Protein AF-A0A2E8BSX4-F1 (afdb_monomer_lite)

pLDDT: mean 80.33, std 14.87, range [27.91, 95.5]

Secondary structure (DSSP, 8-state):
----GGG-TTTSSEEEEESSSTT-EEEE--SS-B-HHHHHHHHT---TT----EEEETTT-PBP-SPBPTT-EEEEESS---TTS-EEEEEEEEEEEEEEEEEEPTT-TTEEEEEEE-TTS-EEEEEEETTPPTTEEEEEEEEEEEE-TTS-EEEEEEEE-SSS----TT-EEEE-B-SSS-EEEEETTTTEEEEEEEEP--TT-SSS-PBPHHHHHHHHHHH-S-S-EEEEEEEEETTTTEEEEEE-GGG--

Radius of gyration: 19.57 Å; chains: 1; bounding box: 46×50×55 Å

Structure (mmCIF, N/CA/C/O backbone):
data_AF-A0A2E8BSX4-F1
#
_entry.id   AF-A0A2E8BSX4-F1
#
loop_
_atom_site.group_PDB
_atom_site.id
_atom_site.type_symbol
_atom_site.label_atom_id
_atom_site.label_alt_id
_atom_site.label_comp_id
_atom_site.label_asym_id
_atom_site.label_entity_id
_atom_site.label_seq_id
_atom_site.pdbx_PDB_ins_code
_atom_site.Cartn_x
_atom_site.Cartn_y
_atom_site.Cartn_z
_atom_site.occupancy
_atom_site.B_iso_or_equiv
_atom_site.auth_seq_id
_atom_site.auth_comp_id
_atom_site.auth_asym_id
_atom_site.auth_atom_id
_atom_site.pdbx_PDB_model_num
ATOM 1 N N . MET A 1 1 ? -0.888 -31.566 -2.204 1.00 35.12 1 MET A N 1
ATOM 2 C CA . MET A 1 1 ? -1.801 -31.044 -1.165 1.00 35.12 1 MET A CA 1
ATOM 3 C C . MET A 1 1 ? -0.942 -30.298 -0.165 1.00 35.12 1 MET A C 1
ATOM 5 O O . MET A 1 1 ? -0.194 -30.945 0.552 1.00 35.12 1 MET A O 1
ATOM 9 N N . GLY A 1 2 ? -0.948 -28.969 -0.202 1.00 27.91 2 GLY A N 1
ATOM 10 C CA . GLY A 1 2 ? -0.086 -28.142 0.640 1.00 27.91 2 GLY A CA 1
ATOM 11 C C . GLY A 1 2 ? -0.570 -26.696 0.654 1.00 27.91 2 GLY A C 1
ATOM 12 O O . GLY A 1 2 ? -0.744 -26.111 -0.409 1.00 27.91 2 GLY A O 1
ATOM 13 N N . SER A 1 3 ? -0.826 -26.222 1.876 1.00 30.12 3 SER A N 1
ATOM 14 C CA . SER A 1 3 ? -1.049 -24.851 2.357 1.00 30.12 3 SER A CA 1
ATOM 15 C C . SER A 1 3 ? -2.157 -24.004 1.715 1.00 30.12 3 SER A C 1
ATOM 17 O O . SER A 1 3 ? -1.912 -23.156 0.864 1.00 30.12 3 SER A O 1
ATOM 19 N N . VAL A 1 4 ? -3.364 -24.144 2.273 1.00 35.53 4 VAL A N 1
ATOM 20 C CA . VAL A 1 4 ? -4.460 -23.147 2.247 1.00 35.53 4 VAL A CA 1
ATOM 21 C C . VAL A 1 4 ? -4.329 -22.178 3.450 1.00 35.53 4 VAL A C 1
ATOM 23 O O . VAL A 1 4 ? -5.279 -21.521 3.857 1.00 35.53 4 VAL A O 1
ATOM 26 N N . GLU A 1 5 ? -3.154 -22.091 4.083 1.00 33.00 5 GLU A N 1
ATOM 27 C CA . GLU A 1 5 ? -2.979 -21.372 5.360 1.00 33.00 5 GLU A CA 1
ATOM 28 C C . GLU A 1 5 ? -2.576 -19.897 5.228 1.00 33.00 5 GLU A C 1
ATOM 30 O O . GLU A 1 5 ? -2.584 -19.183 6.225 1.00 33.00 5 GLU A O 1
ATOM 35 N N . SER A 1 6 ? -2.306 -19.386 4.026 1.00 35.16 6 SER A N 1
ATOM 36 C CA . SER A 1 6 ? -1.912 -17.980 3.840 1.00 35.16 6 SER A CA 1
ATOM 37 C C . SER A 1 6 ? -3.081 -17.001 3.651 1.00 35.16 6 SER A C 1
ATOM 39 O O . SER A 1 6 ? -2.850 -15.798 3.606 1.00 35.16 6 SER A O 1
ATOM 41 N N . GLN A 1 7 ? -4.336 -17.472 3.600 1.00 34.03 7 GLN A N 1
ATOM 42 C CA . GLN A 1 7 ? -5.520 -16.608 3.435 1.00 34.03 7 GLN A CA 1
ATOM 43 C C . GLN A 1 7 ? -6.247 -16.228 4.743 1.00 34.03 7 GLN A C 1
ATOM 45 O O . GLN A 1 7 ? -7.186 -15.443 4.691 1.00 34.03 7 GLN A O 1
ATOM 50 N N . ARG A 1 8 ? -5.842 -16.730 5.922 1.00 34.78 8 ARG A N 1
ATOM 51 C CA . ARG A 1 8 ? -6.639 -16.566 7.165 1.00 34.78 8 ARG A CA 1
ATOM 52 C C . ARG A 1 8 ? -6.389 -15.299 7.991 1.00 34.78 8 ARG A C 1
ATOM 54 O O . ARG A 1 8 ? -7.175 -14.994 8.876 1.00 34.78 8 ARG A O 1
ATOM 61 N N . ASN A 1 9 ? -5.343 -14.520 7.723 1.00 40.94 9 ASN A N 1
ATOM 62 C CA . ASN A 1 9 ? -4.941 -13.462 8.664 1.00 40.94 9 ASN A CA 1
ATOM 63 C C . ASN A 1 9 ? -5.718 -12.135 8.567 1.00 40.94 9 ASN A C 1
ATOM 65 O O . ASN A 1 9 ? -5.460 -11.245 9.372 1.00 40.94 9 ASN A O 1
ATOM 69 N N . LEU A 1 10 ? -6.657 -11.983 7.628 1.00 44.78 10 LEU A N 1
ATOM 70 C CA . LEU A 1 10 ? -7.536 -10.803 7.569 1.00 44.78 10 LEU A CA 1
ATOM 71 C C . LEU A 1 10 ? -8.895 -11.006 8.248 1.00 44.78 10 LEU A C 1
ATOM 73 O O . LEU A 1 10 ? -9.601 -10.024 8.459 1.00 44.78 10 LEU A O 1
ATOM 77 N N . GLU A 1 11 ? -9.247 -12.239 8.620 1.00 51.19 11 GLU A N 1
ATOM 78 C CA . GLU A 1 11 ? -10.543 -12.545 9.247 1.00 51.19 11 GLU A CA 1
ATOM 79 C C . GLU A 1 11 ? -10.458 -12.689 10.781 1.00 51.19 11 GLU A C 1
ATOM 81 O O . GLU A 1 11 ? -11.460 -12.514 11.474 1.00 51.19 11 GLU A O 1
ATOM 86 N N . ASP A 1 12 ? -9.262 -12.907 11.339 1.00 62.38 12 ASP A N 1
ATOM 87 C CA . ASP A 1 12 ? -9.063 -13.216 12.764 1.00 62.38 12 ASP A CA 1
ATOM 88 C C . ASP A 1 12 ? -8.726 -11.974 13.620 1.00 62.38 12 ASP A C 1
ATOM 90 O O . ASP A 1 12 ? -7.705 -11.911 14.317 1.00 62.38 12 ASP A O 1
ATOM 94 N N . GLY A 1 13 ? -9.573 -10.943 13.589 1.00 82.50 13 GLY A N 1
ATOM 95 C CA . GLY A 1 13 ? -9.435 -9.823 14.523 1.00 82.50 13 GLY A CA 1
ATOM 96 C C . GLY A 1 13 ? -10.268 -8.591 14.209 1.00 82.50 13 GLY A C 1
ATOM 97 O O . GLY A 1 13 ? -10.959 -8.517 13.200 1.00 82.50 13 GLY A O 1
ATOM 98 N N . ILE A 1 14 ? -10.206 -7.612 15.105 1.00 89.94 14 ILE A N 1
ATOM 99 C CA . ILE A 1 14 ? -10.824 -6.294 14.936 1.00 89.94 14 ILE A CA 1
ATOM 100 C C . ILE A 1 14 ? -9.704 -5.299 14.661 1.00 89.94 14 ILE A C 1
ATOM 102 O O . ILE A 1 14 ? -8.760 -5.199 15.452 1.00 89.94 14 ILE A O 1
ATOM 106 N N . ARG A 1 15 ? -9.803 -4.552 13.559 1.00 88.44 15 ARG A N 1
ATOM 107 C CA . ARG A 1 15 ? -8.804 -3.539 13.206 1.00 88.44 15 ARG A CA 1
ATOM 108 C C . ARG A 1 15 ? -9.197 -2.188 13.785 1.00 88.44 15 ARG A C 1
ATOM 110 O O . ARG A 1 15 ? -10.296 -1.692 13.540 1.00 88.44 15 ARG A O 1
ATOM 117 N N . VAL A 1 16 ? -8.297 -1.595 14.563 1.00 90.88 16 VAL A N 1
ATOM 118 C CA . VAL A 1 16 ? -8.584 -0.432 15.408 1.00 90.88 16 VAL A CA 1
ATOM 119 C C . VAL A 1 16 ? -7.637 0.713 15.066 1.00 90.88 16 VAL A C 1
ATOM 121 O O . VAL A 1 16 ? -6.435 0.612 15.305 1.00 90.88 16 VAL A O 1
ATOM 124 N N . GLY A 1 17 ? -8.166 1.800 14.509 1.00 89.56 17 GLY A N 1
ATOM 125 C CA . GLY A 1 17 ? -7.412 3.028 14.237 1.00 89.56 17 GLY A CA 1
ATOM 126 C C . GLY A 1 17 ? -7.572 4.057 15.350 1.00 89.56 17 GLY A C 1
ATOM 127 O O . GLY A 1 17 ? -8.587 4.066 16.041 1.00 89.56 17 GLY A O 1
ATOM 128 N N . HIS A 1 18 ? -6.590 4.934 15.542 1.00 89.25 18 HIS A N 1
ATOM 129 C CA . HIS A 1 18 ? -6.675 6.024 16.521 1.00 89.25 18 HIS A CA 1
ATOM 130 C C . HIS A 1 18 ? -7.021 7.342 15.822 1.00 89.25 18 HIS A C 1
ATOM 132 O O . HIS A 1 18 ? -6.318 7.757 14.904 1.00 89.25 18 HIS A O 1
ATOM 138 N N . THR A 1 19 ? -8.082 8.025 16.258 1.00 86.94 19 THR A N 1
ATOM 139 C CA . THR A 1 19 ? -8.459 9.344 15.704 1.00 86.94 19 THR A CA 1
ATOM 140 C C . THR A 1 19 ? -7.460 10.429 16.089 1.00 86.94 19 THR A C 1
ATOM 142 O O . THR A 1 19 ? -7.201 11.343 15.312 1.00 86.94 19 THR A O 1
ATOM 145 N N . ASP A 1 20 ? -6.872 10.297 17.278 1.00 83.50 20 ASP A N 1
ATOM 146 C CA . ASP A 1 20 ? -6.010 11.315 17.884 1.00 83.50 20 ASP A CA 1
ATOM 147 C C . ASP A 1 20 ? -4.534 11.139 17.473 1.00 83.50 20 ASP A C 1
ATOM 149 O O . ASP A 1 20 ? -3.701 12.013 17.710 1.00 83.50 20 ASP A O 1
ATOM 153 N N . VAL A 1 21 ? -4.207 10.011 16.828 1.00 80.50 21 VAL A N 1
ATOM 154 C CA . VAL A 1 21 ? -2.875 9.696 16.295 1.00 80.50 21 VAL A CA 1
ATOM 155 C C . VAL A 1 21 ? -3.032 9.205 14.850 1.00 80.50 21 VAL A C 1
ATOM 157 O O . VAL A 1 21 ? -3.187 8.002 14.618 1.00 80.50 21 VAL A O 1
ATOM 160 N N . PRO A 1 22 ? -3.006 10.117 13.859 1.00 72.44 22 PRO A N 1
ATOM 161 C CA . PRO A 1 22 ? -3.224 9.770 12.459 1.00 72.44 22 PRO A CA 1
ATOM 162 C C . PRO A 1 22 ? -2.305 8.644 11.977 1.00 72.44 22 PRO A C 1
ATOM 164 O O . PRO A 1 22 ? -1.092 8.680 12.175 1.00 72.44 22 PRO A O 1
ATOM 167 N N . GLY A 1 23 ? -2.889 7.637 11.324 1.00 71.19 23 GLY A N 1
ATOM 168 C CA . GLY A 1 23 ? -2.149 6.500 10.771 1.00 71.19 23 GLY A CA 1
ATOM 169 C C . GLY A 1 23 ? -1.712 5.445 11.791 1.00 71.19 23 GLY A C 1
ATOM 170 O O . GLY A 1 23 ? -1.089 4.461 11.388 1.00 71.19 23 GLY A O 1
ATOM 171 N N . TYR A 1 24 ? -2.044 5.597 13.077 1.00 80.88 24 TYR A N 1
ATOM 172 C CA . TYR A 1 24 ? -1.810 4.559 14.077 1.00 80.88 24 TYR A CA 1
ATOM 173 C C . TYR A 1 24 ? -2.948 3.533 14.072 1.00 80.88 24 TYR A C 1
ATOM 175 O O . TYR A 1 24 ? -4.113 3.872 14.290 1.00 80.88 24 TYR A O 1
ATOM 183 N N . TRP A 1 25 ? -2.589 2.272 13.824 1.00 85.00 25 TRP A N 1
ATOM 184 C CA . TRP A 1 25 ? -3.509 1.140 13.725 1.00 85.00 25 TRP A CA 1
ATOM 185 C C . TRP A 1 25 ? -3.009 -0.035 14.556 1.00 85.00 25 TRP A C 1
ATOM 187 O O . TRP A 1 25 ? -1.814 -0.330 14.571 1.00 85.00 25 TRP A O 1
ATOM 197 N N . VAL A 1 26 ? -3.940 -0.729 15.203 1.00 88.50 26 VAL A N 1
ATOM 198 C CA . VAL A 1 26 ? -3.687 -1.927 16.003 1.00 88.50 26 VAL A CA 1
ATOM 199 C C . VAL A 1 26 ? -4.655 -3.022 15.574 1.00 88.50 26 VAL A C 1
ATOM 201 O O . VAL A 1 26 ? -5.848 -2.775 15.405 1.00 88.50 26 VAL A O 1
ATOM 204 N N . ASP A 1 27 ? -4.145 -4.242 15.430 1.00 88.19 27 ASP A N 1
ATOM 205 C CA . ASP A 1 27 ? -4.968 -5.432 15.227 1.00 88.19 27 ASP A CA 1
ATOM 206 C C . ASP A 1 27 ? -5.253 -6.097 16.574 1.00 88.19 27 ASP A C 1
ATOM 208 O O . ASP A 1 27 ? -4.365 -6.667 17.218 1.00 88.19 27 ASP A O 1
ATOM 212 N N . VAL A 1 28 ? -6.509 -6.034 17.013 1.00 90.44 28 VAL A N 1
ATOM 213 C CA . VAL A 1 28 ? -6.966 -6.728 18.217 1.00 90.44 28 VAL A CA 1
ATOM 214 C C . VAL A 1 28 ? -7.378 -8.141 17.826 1.00 90.44 28 VAL A C 1
ATOM 216 O O . VAL A 1 28 ? -8.461 -8.364 17.288 1.00 90.44 28 VAL A O 1
ATOM 219 N N . LYS A 1 29 ? -6.506 -9.113 18.112 1.00 89.38 29 LYS A N 1
ATOM 220 C CA . LYS A 1 29 ? -6.771 -10.534 17.847 1.00 89.38 29 LYS A CA 1
ATOM 221 C C . LYS A 1 29 ? -7.953 -11.029 18.683 1.00 89.38 29 LYS A C 1
ATOM 223 O O . LYS A 1 29 ? -7.902 -10.995 19.917 1.00 89.38 29 LYS A O 1
ATOM 228 N N . THR A 1 30 ? -9.000 -11.496 18.010 1.00 88.62 30 THR A N 1
ATOM 229 C CA . THR A 1 30 ? -10.187 -12.103 18.621 1.00 88.62 30 THR A CA 1
ATOM 230 C C . THR A 1 30 ? -10.949 -12.932 17.589 1.00 88.62 30 THR A C 1
ATOM 232 O O . THR A 1 30 ? -10.938 -12.609 16.406 1.00 88.62 30 THR A O 1
ATOM 235 N N . ASN A 1 31 ? -11.628 -13.979 18.050 1.00 89.31 31 ASN A N 1
ATOM 236 C CA . ASN A 1 31 ? -12.565 -14.790 17.270 1.00 89.31 31 ASN A CA 1
ATOM 237 C C . ASN A 1 31 ? -14.018 -14.651 17.765 1.00 89.31 31 ASN A C 1
ATOM 239 O O . ASN A 1 31 ? -14.911 -15.340 17.276 1.00 89.31 31 ASN A O 1
ATOM 243 N N . THR A 1 32 ? -14.262 -13.771 18.737 1.00 90.38 32 THR A N 1
ATOM 244 C CA . THR A 1 32 ? -15.588 -13.473 19.282 1.00 90.38 32 THR A CA 1
ATOM 245 C C . THR A 1 32 ? -15.830 -11.971 19.344 1.00 90.38 32 THR A C 1
ATOM 247 O O . THR A 1 32 ? -14.892 -11.166 19.333 1.00 90.38 32 THR A O 1
ATOM 250 N N . SER A 1 33 ? -17.106 -11.591 19.407 1.00 93.31 33 SER A N 1
ATOM 251 C CA . SER A 1 33 ? -17.527 -10.202 19.559 1.00 93.31 33 SER A CA 1
ATOM 252 C C . SER A 1 33 ? -17.026 -9.609 20.879 1.00 93.31 33 SER A C 1
ATOM 254 O O . SER A 1 33 ? -16.977 -10.292 21.903 1.00 93.31 33 SER A O 1
ATOM 256 N N . MET A 1 34 ? -16.674 -8.327 20.859 1.00 94.50 34 MET A N 1
ATOM 257 C CA . MET A 1 34 ? -16.088 -7.600 21.982 1.00 94.50 34 MET A CA 1
ATOM 258 C C . MET A 1 34 ? -16.894 -6.348 22.318 1.00 94.50 34 MET A C 1
ATOM 260 O O . MET A 1 34 ? -17.533 -5.749 21.454 1.00 94.50 34 MET A O 1
ATOM 264 N N . THR A 1 35 ? -16.852 -5.926 23.580 1.00 95.50 35 THR A N 1
ATOM 265 C CA . THR A 1 35 ? -17.425 -4.636 23.980 1.00 95.50 35 THR A CA 1
ATOM 266 C C . THR A 1 35 ? -16.505 -3.484 23.571 1.00 95.50 35 THR A C 1
ATOM 268 O O . THR A 1 35 ? -15.296 -3.668 23.401 1.00 95.50 35 THR A O 1
ATOM 271 N N . THR A 1 36 ? -17.051 -2.272 23.456 1.00 94.19 36 THR A N 1
ATOM 272 C CA . THR A 1 36 ? -16.255 -1.057 23.213 1.00 94.19 36 THR A CA 1
ATOM 273 C C . THR A 1 36 ? -15.195 -0.842 24.291 1.00 94.19 36 THR A C 1
ATOM 275 O O . THR A 1 36 ? -14.051 -0.525 23.973 1.00 94.19 36 THR A O 1
ATOM 278 N N . HIS A 1 37 ? -15.531 -1.104 25.556 1.00 91.62 37 HIS A N 1
ATOM 279 C CA . HIS A 1 37 ? -14.597 -1.009 26.677 1.00 91.62 37 HIS A CA 1
ATOM 280 C C . HIS A 1 37 ? -13.393 -1.952 26.514 1.00 91.62 37 HIS A C 1
ATOM 282 O O . HIS A 1 37 ? -12.245 -1.532 26.686 1.00 91.62 37 HIS A O 1
ATOM 288 N N . ASP A 1 38 ? -13.628 -3.212 26.138 1.00 92.81 38 ASP A N 1
ATOM 289 C CA . ASP A 1 38 ? -12.543 -4.177 25.932 1.00 92.81 38 ASP A CA 1
ATOM 290 C C . ASP A 1 38 ? -11.643 -3.776 24.762 1.00 92.81 38 ASP A C 1
ATOM 292 O O . ASP A 1 38 ? -10.420 -3.925 24.835 1.00 92.81 38 ASP A O 1
ATOM 296 N N . ILE A 1 39 ? -12.232 -3.236 23.692 1.00 94.12 39 ILE A N 1
ATOM 297 C CA . ILE A 1 39 ? -11.468 -2.751 22.544 1.00 94.12 39 ILE A CA 1
ATOM 298 C C . ILE A 1 39 ? -10.625 -1.536 22.910 1.00 94.12 39 ILE A C 1
ATOM 300 O O . ILE A 1 39 ? -9.431 -1.535 22.617 1.00 94.12 39 ILE A O 1
ATOM 304 N N . ILE A 1 40 ? -11.192 -0.541 23.594 1.00 93.12 40 ILE A N 1
ATOM 305 C CA . ILE A 1 40 ? -10.444 0.636 24.055 1.00 93.12 40 ILE A CA 1
ATOM 306 C C . ILE A 1 40 ? -9.264 0.190 24.921 1.00 93.12 40 ILE A C 1
ATOM 308 O O . ILE A 1 40 ? -8.129 0.587 24.655 1.00 93.12 40 ILE A O 1
ATOM 312 N N . SER A 1 41 ? -9.499 -0.717 25.874 1.00 90.69 41 SER A N 1
ATOM 313 C CA . SER A 1 41 ? -8.448 -1.258 26.740 1.00 90.69 41 SER A CA 1
ATOM 314 C C . SER A 1 41 ? -7.321 -1.942 25.952 1.00 90.69 41 SER A C 1
ATOM 316 O O . SER A 1 41 ? -6.144 -1.705 26.230 1.00 90.69 41 SER A O 1
ATOM 318 N N . ARG A 1 42 ? -7.654 -2.745 24.930 1.00 91.88 42 ARG A N 1
ATOM 319 C CA . ARG A 1 42 ? -6.665 -3.458 24.098 1.00 91.88 42 ARG A CA 1
ATOM 320 C C . ARG A 1 42 ? -6.023 -2.602 23.009 1.00 91.88 42 ARG A C 1
ATOM 322 O O . ARG A 1 42 ? -4.958 -2.961 22.518 1.00 91.88 42 ARG A O 1
ATOM 329 N N . SER A 1 43 ? -6.634 -1.477 22.648 1.00 90.31 43 SER A N 1
ATOM 330 C CA . SER A 1 43 ? -6.111 -0.550 21.638 1.00 90.31 43 SER A CA 1
ATOM 331 C C . SER A 1 43 ? -4.901 0.255 22.122 1.00 90.31 43 SER A C 1
ATOM 333 O O . SER A 1 43 ? -4.237 0.901 21.313 1.00 90.31 43 SER A O 1
ATOM 335 N N . GLY A 1 44 ? -4.647 0.271 23.437 1.00 87.81 44 GLY A N 1
ATOM 336 C CA . GLY A 1 44 ? -3.622 1.111 24.057 1.00 87.81 44 GLY A CA 1
ATOM 337 C C . GLY A 1 44 ? -3.989 2.598 24.141 1.00 87.81 44 GLY A C 1
ATOM 338 O O . GLY A 1 44 ? -3.189 3.382 24.650 1.00 87.81 44 GLY A O 1
ATOM 339 N N . MET A 1 45 ? -5.181 2.998 23.681 1.00 86.75 45 MET A N 1
ATOM 340 C CA . MET A 1 45 ? -5.659 4.375 23.783 1.00 86.75 45 MET A CA 1
ATOM 341 C C . MET A 1 45 ? -5.915 4.741 25.248 1.00 86.75 45 MET A C 1
ATOM 343 O O . MET A 1 45 ? -6.809 4.200 25.899 1.00 86.75 45 MET A O 1
ATOM 347 N N . LYS A 1 46 ? -5.116 5.675 25.771 1.00 86.50 46 LYS A N 1
ATOM 348 C CA . LYS A 1 46 ? -5.242 6.186 27.139 1.00 86.50 46 LYS A CA 1
ATOM 349 C C . LYS A 1 46 ? -4.830 7.662 27.199 1.00 86.50 46 LYS A C 1
ATOM 351 O O . LYS A 1 46 ? -3.647 7.951 27.413 1.00 86.50 46 LYS A O 1
ATOM 356 N N . PRO A 1 47 ? -5.777 8.597 27.014 1.00 82.56 47 PRO A N 1
ATOM 357 C CA . PRO A 1 47 ? -5.520 10.024 27.167 1.00 82.56 47 PRO A CA 1
ATOM 358 C C . PRO A 1 47 ? -4.965 10.336 28.563 1.00 82.56 47 PRO A C 1
ATOM 360 O O . PRO A 1 47 ? -5.426 9.798 29.572 1.00 82.56 47 PRO A O 1
ATOM 363 N N . ARG A 1 48 ? -3.932 11.184 28.635 1.00 83.25 48 ARG A N 1
ATOM 364 C CA . ARG A 1 48 ? -3.283 11.552 29.912 1.00 83.25 48 ARG A CA 1
ATOM 365 C C . ARG A 1 48 ? -4.122 12.509 30.756 1.00 83.25 48 ARG A C 1
ATOM 367 O O . ARG A 1 48 ? -3.929 12.576 31.964 1.00 83.25 48 ARG A O 1
ATOM 374 N N . ASP A 1 49 ? -4.996 13.258 30.103 1.00 85.81 49 ASP A N 1
ATOM 375 C CA . ASP A 1 49 ? -5.894 14.256 30.682 1.00 85.81 49 ASP A CA 1
ATOM 376 C C . ASP A 1 49 ? -7.190 13.647 31.246 1.00 85.81 49 ASP A C 1
ATOM 378 O O . ASP A 1 49 ? -7.970 14.355 31.876 1.00 85.81 49 ASP A O 1
ATOM 382 N N . GLY A 1 50 ? -7.407 12.340 31.057 1.00 82.31 50 GLY A N 1
ATOM 383 C CA . GLY A 1 50 ? -8.623 11.652 31.488 1.00 82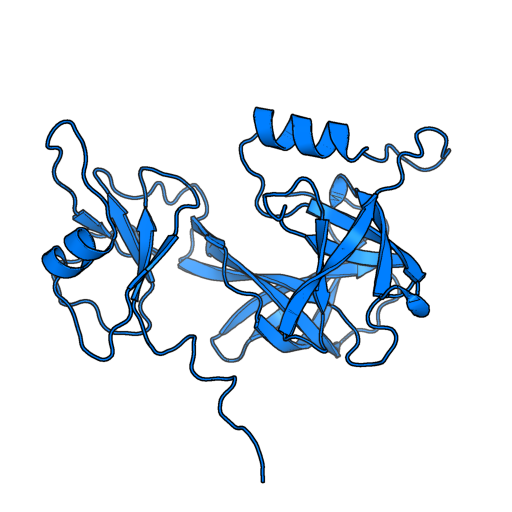.31 50 GLY A CA 1
ATOM 384 C C . GLY A 1 50 ? -9.823 11.874 30.567 1.00 82.31 50 GLY A C 1
ATOM 385 O O . GLY A 1 50 ? -10.936 11.539 30.968 1.00 82.31 50 GLY A O 1
ATOM 386 N N . SER A 1 51 ? -9.611 12.417 29.363 1.00 87.19 51 SER A N 1
ATOM 387 C CA . SER A 1 51 ? -10.661 12.556 28.353 1.00 87.19 51 SER A CA 1
ATOM 388 C C . SER A 1 51 ? -11.337 11.212 28.069 1.00 87.19 51 SER A C 1
ATOM 390 O O . SER A 1 51 ? -10.681 10.168 27.993 1.00 87.19 51 SER A O 1
ATOM 392 N N . GLU A 1 52 ? -12.662 11.245 27.921 1.00 89.12 52 GLU A N 1
ATOM 393 C CA . GLU A 1 52 ? -13.448 10.066 27.566 1.00 89.12 52 GLU A CA 1
ATOM 394 C C . GLU A 1 52 ? -13.036 9.558 26.182 1.00 89.12 52 GLU A C 1
ATOM 396 O O . GLU A 1 52 ? -12.782 10.342 25.269 1.00 89.12 52 GLU A O 1
ATOM 401 N N . VAL A 1 53 ? -12.957 8.237 26.032 1.00 93.25 53 VAL A N 1
ATOM 402 C CA . VAL A 1 53 ? -12.605 7.581 24.772 1.00 93.25 53 VAL A CA 1
ATOM 403 C C . VAL A 1 53 ? -13.813 6.801 24.292 1.00 93.25 53 VAL A C 1
ATOM 405 O O . VAL A 1 53 ? -14.372 6.005 25.042 1.00 93.25 53 VAL A O 1
ATOM 408 N N . ASN A 1 54 ? -14.169 6.988 23.026 1.00 95.12 54 ASN A N 1
ATOM 409 C CA . ASN A 1 54 ? -15.263 6.273 22.382 1.00 95.12 54 ASN A CA 1
ATOM 410 C C . ASN A 1 54 ? -14.757 5.441 21.202 1.00 95.12 54 ASN A C 1
ATOM 412 O O . ASN A 1 54 ? -13.693 5.709 20.641 1.00 95.12 54 ASN A O 1
ATOM 416 N N . CYS A 1 55 ? -15.548 4.437 20.819 1.00 95.31 55 CYS A N 1
ATOM 417 C CA . CYS A 1 55 ? -15.384 3.722 19.559 1.00 95.31 55 CYS A CA 1
ATOM 418 C C . CYS A 1 55 ? -16.311 4.328 18.502 1.00 95.31 55 CYS A C 1
ATOM 420 O O . CYS A 1 55 ? -17.495 4.535 18.764 1.00 95.31 55 CYS A O 1
ATOM 422 N N . TYR A 1 56 ? -15.793 4.547 17.299 1.00 93.25 56 TYR A N 1
ATOM 423 C CA . TYR A 1 56 ? -16.519 5.110 16.168 1.00 93.25 56 TYR A CA 1
ATOM 424 C C . TYR A 1 56 ? -16.469 4.167 14.967 1.00 93.25 56 TYR A C 1
ATOM 426 O O . TYR A 1 56 ? -15.453 3.517 14.704 1.00 93.25 56 TYR A O 1
ATOM 434 N N . LEU A 1 57 ? -17.551 4.125 14.195 1.00 86.94 57 LEU A N 1
ATOM 435 C CA . LEU A 1 57 ? -17.554 3.471 12.891 1.00 86.94 57 LEU A CA 1
ATOM 436 C C . LEU A 1 57 ? -16.687 4.265 11.908 1.00 86.94 57 LEU A C 1
ATOM 438 O O . LEU A 1 57 ? -16.870 5.470 11.734 1.00 86.94 57 LEU A O 1
ATOM 442 N N . ALA A 1 58 ? -15.774 3.585 11.214 1.00 79.81 58 ALA A N 1
ATOM 443 C CA . ALA A 1 58 ? -14.852 4.242 10.286 1.00 79.81 58 ALA A CA 1
ATOM 444 C C . ALA A 1 58 ? -15.547 4.824 9.036 1.00 79.81 58 ALA A C 1
ATOM 446 O O . ALA A 1 58 ? -15.008 5.714 8.393 1.00 79.81 58 ALA A O 1
ATOM 447 N N . ASN A 1 59 ? -16.741 4.344 8.679 1.00 73.50 59 ASN A N 1
ATOM 448 C CA . ASN A 1 59 ? -17.458 4.784 7.478 1.00 73.50 59 ASN A CA 1
ATOM 449 C C . ASN A 1 59 ? -18.296 6.058 7.673 1.00 73.50 59 ASN A C 1
ATOM 451 O O . ASN A 1 59 ? -18.549 6.762 6.700 1.00 73.50 59 ASN A O 1
ATOM 455 N N . ASN A 1 60 ? -18.771 6.334 8.889 1.00 78.56 60 ASN A N 1
ATOM 456 C CA . ASN A 1 60 ? -19.712 7.428 9.143 1.00 78.56 60 ASN A CA 1
ATOM 457 C C . ASN A 1 60 ? -19.470 8.172 10.466 1.00 78.56 60 ASN A C 1
ATOM 459 O O . ASN A 1 60 ? -20.245 9.062 10.805 1.00 78.56 60 ASN A O 1
ATOM 463 N N . GLY A 1 61 ? -18.432 7.807 11.225 1.00 83.81 61 GLY A N 1
ATOM 464 C CA . GLY A 1 61 ? -18.059 8.464 12.477 1.00 83.81 61 GLY A CA 1
ATOM 465 C C . GLY A 1 61 ? -19.070 8.313 13.616 1.00 83.81 61 GLY A C 1
ATOM 466 O O . GLY A 1 61 ? -18.925 8.980 14.636 1.00 83.81 61 GLY A O 1
ATOM 467 N N . SER A 1 62 ? -20.092 7.464 13.472 1.00 87.44 62 SER A N 1
ATOM 468 C CA . SER A 1 62 ? -21.093 7.243 14.520 1.00 87.44 62 SER A CA 1
ATOM 469 C C . SER A 1 62 ? -20.485 6.476 15.686 1.00 87.44 62 SER A C 1
ATOM 471 O O . SER A 1 62 ? -19.685 5.563 15.477 1.00 87.44 62 SER A O 1
ATOM 473 N N . ILE A 1 63 ? -20.895 6.822 16.907 1.00 92.50 63 ILE A N 1
ATOM 474 C CA . ILE A 1 63 ? -20.495 6.095 18.114 1.00 92.50 63 ILE A CA 1
ATOM 475 C C . ILE A 1 63 ? -21.054 4.674 18.044 1.00 92.50 63 ILE A C 1
ATOM 477 O O . ILE A 1 63 ? -22.242 4.470 17.791 1.00 92.50 63 ILE A O 1
ATOM 481 N N . ILE A 1 64 ? -20.189 3.697 18.288 1.00 93.50 64 ILE A N 1
ATOM 482 C CA . ILE A 1 64 ? -20.567 2.293 18.397 1.00 93.50 64 ILE A CA 1
ATOM 483 C C . ILE A 1 64 ? -21.117 2.070 19.803 1.00 93.50 64 ILE A C 1
ATOM 485 O O . ILE A 1 64 ? -20.408 2.251 20.789 1.00 93.50 64 ILE A O 1
ATOM 489 N N . THR A 1 65 ? -22.383 1.680 19.899 1.00 87.81 65 THR A N 1
ATOM 490 C CA . THR A 1 65 ? -23.044 1.335 21.171 1.00 87.81 65 THR A CA 1
ATOM 491 C C . THR A 1 65 ? -23.242 -0.171 21.341 1.00 87.81 65 THR A C 1
ATOM 493 O O . THR A 1 65 ? -23.560 -0.640 22.431 1.00 87.81 65 THR A O 1
ATOM 496 N N . GLU A 1 66 ? -23.039 -0.931 20.267 1.00 87.00 66 GLU A N 1
ATOM 497 C CA . GLU A 1 66 ? -23.189 -2.380 20.198 1.00 87.00 66 GLU A CA 1
ATOM 498 C C . GLU A 1 66 ? -21.843 -3.117 20.293 1.00 87.00 66 GLU A C 1
ATOM 500 O O . GLU A 1 66 ? -20.771 -2.513 20.379 1.00 87.00 66 GLU A O 1
ATOM 505 N N . THR A 1 67 ? -21.890 -4.449 20.316 1.00 92.12 67 THR A N 1
ATOM 506 C CA . THR A 1 67 ? -20.681 -5.280 20.309 1.00 92.12 67 THR A CA 1
ATOM 507 C C . THR A 1 67 ? -19.996 -5.249 18.948 1.00 92.12 67 THR A C 1
ATOM 509 O O . THR A 1 67 ? -20.655 -5.347 17.916 1.00 92.12 67 THR A O 1
ATOM 512 N N . ILE A 1 68 ? -18.668 -5.208 18.956 1.00 93.31 68 ILE A N 1
ATOM 513 C CA . ILE A 1 68 ? -17.829 -5.182 17.759 1.00 93.31 68 ILE A CA 1
ATOM 514 C C . ILE A 1 68 ? -17.402 -6.612 17.428 1.00 93.31 68 ILE A C 1
ATOM 516 O O . ILE A 1 68 ? -16.840 -7.312 18.266 1.00 93.31 68 ILE A O 1
ATOM 520 N N . ASN A 1 69 ? -17.690 -7.057 16.215 1.00 91.38 69 ASN A N 1
ATOM 521 C CA . ASN A 1 69 ? -17.432 -8.402 15.718 1.00 91.38 69 ASN A CA 1
ATOM 522 C C . ASN A 1 69 ? -16.055 -8.506 15.040 1.00 91.38 69 ASN A C 1
ATOM 524 O O . ASN A 1 69 ? -15.591 -7.520 14.460 1.00 91.38 69 ASN A O 1
ATOM 528 N N . PRO A 1 70 ? -15.420 -9.695 15.045 1.00 89.31 70 PRO A N 1
ATOM 529 C CA . PRO A 1 70 ? -14.249 -9.970 14.212 1.00 89.31 70 PRO A CA 1
ATOM 530 C C . PRO A 1 70 ? -14.484 -9.591 12.741 1.00 89.31 70 PRO A C 1
ATOM 532 O O . PRO A 1 70 ? -15.602 -9.688 12.235 1.00 89.31 70 PRO A O 1
ATOM 535 N N . GLY A 1 71 ? -13.434 -9.121 12.071 1.00 83.81 71 GLY A N 1
ATOM 536 C CA . GLY A 1 71 ? -13.466 -8.612 10.699 1.00 83.81 71 GLY A CA 1
ATOM 537 C C . GLY A 1 71 ? -13.903 -7.146 10.567 1.00 83.81 71 GLY A C 1
ATOM 538 O O . GLY A 1 71 ? -13.812 -6.580 9.479 1.00 83.81 71 GLY A O 1
ATOM 539 N N . GLN A 1 72 ? -14.366 -6.497 11.644 1.00 86.00 72 GLN A N 1
ATOM 540 C CA . GLN A 1 72 ? -14.733 -5.079 11.601 1.00 86.00 72 GLN A CA 1
ATOM 541 C C . GLN A 1 72 ? -13.520 -4.151 11.737 1.00 86.00 72 GLN A C 1
ATOM 543 O O . GLN A 1 72 ? -12.590 -4.399 12.508 1.00 86.00 72 GLN A O 1
ATOM 548 N N . THR A 1 73 ? -13.597 -3.023 11.029 1.00 86.12 73 THR A N 1
ATOM 549 C CA . THR A 1 73 ? -12.678 -1.888 11.157 1.00 86.12 73 THR A CA 1
ATOM 550 C C . THR A 1 73 ? -13.375 -0.750 11.888 1.00 86.12 73 THR A C 1
ATOM 552 O O . THR A 1 73 ? -14.424 -0.272 11.448 1.00 86.12 73 THR A O 1
ATOM 555 N N . ILE A 1 74 ? -12.773 -0.282 12.975 1.00 91.25 74 ILE A N 1
ATOM 556 C CA . ILE A 1 74 ? -13.305 0.801 13.805 1.00 91.25 74 ILE A CA 1
ATOM 557 C C . ILE A 1 74 ? -12.222 1.833 14.123 1.00 91.25 74 ILE A C 1
ATOM 559 O O . ILE A 1 74 ? -11.030 1.597 13.913 1.00 91.25 74 ILE A O 1
ATOM 563 N N . LEU A 1 75 ? -12.639 2.961 14.688 1.00 92.00 75 LEU A N 1
ATOM 564 C CA . LEU A 1 75 ? -11.755 3.999 15.204 1.00 92.00 75 LEU A CA 1
ATOM 565 C C . LEU A 1 75 ? -11.972 4.204 16.702 1.00 92.00 75 LEU A C 1
ATOM 567 O O . LEU A 1 75 ? -13.078 4.006 17.196 1.00 92.00 75 LEU A O 1
ATOM 571 N N . VAL A 1 76 ? -10.933 4.618 17.422 1.00 94.44 76 VAL A N 1
ATOM 572 C CA . VAL A 1 76 ? -11.005 4.979 18.842 1.00 94.44 76 VAL A CA 1
ATOM 573 C C . VAL A 1 76 ? -10.357 6.328 19.076 1.00 94.44 76 VAL A C 1
ATOM 575 O O . VAL A 1 76 ? -9.321 6.641 18.486 1.00 94.44 76 VAL A O 1
ATOM 578 N N . GLY A 1 77 ? -10.934 7.092 19.990 1.00 92.75 77 GLY A N 1
ATOM 579 C CA . GLY A 1 77 ? -10.301 8.292 20.516 1.00 92.75 77 GLY A CA 1
ATOM 580 C C . GLY A 1 77 ? -11.275 9.224 21.205 1.00 92.75 77 GLY A C 1
ATOM 581 O O . GLY A 1 77 ? -12.438 8.881 21.445 1.00 92.75 77 GLY A O 1
ATOM 582 N N . SER A 1 78 ? -10.757 10.390 21.565 1.00 90.88 78 SER A N 1
ATOM 583 C CA . SER A 1 78 ? -11.483 11.403 22.334 1.00 90.88 78 SER A CA 1
ATOM 584 C C . SER A 1 78 ? -12.494 12.186 21.501 1.00 90.88 78 SER A C 1
ATOM 586 O O . SER A 1 78 ? -13.463 12.716 22.037 1.00 90.88 78 SER A O 1
ATOM 588 N N . SER A 1 79 ? -12.303 12.231 20.182 1.00 88.12 79 SER A N 1
ATOM 589 C CA . SER A 1 79 ? -13.167 12.953 19.248 1.00 88.12 79 SER A CA 1
ATOM 590 C C . SER A 1 79 ? -13.573 12.069 18.065 1.00 88.12 79 SER A C 1
ATOM 592 O O . SER A 1 79 ? -12.813 11.176 17.685 1.00 88.12 79 SER A O 1
ATOM 594 N N . PRO A 1 80 ? -14.753 12.298 17.458 1.00 86.38 80 PRO A N 1
ATOM 595 C CA . PRO A 1 80 ? -15.140 11.600 16.238 1.00 86.38 80 PRO A CA 1
ATOM 596 C C . PRO A 1 80 ? -14.157 11.909 15.095 1.00 86.38 80 PRO A C 1
ATOM 598 O O . PRO A 1 80 ? -13.573 12.997 15.061 1.00 86.38 80 PRO A O 1
ATOM 601 N N . PRO A 1 81 ? -13.976 10.984 14.136 1.00 83.44 81 PRO A N 1
ATOM 602 C CA . PRO A 1 81 ? -13.080 11.199 13.002 1.00 83.44 81 PRO A CA 1
ATOM 603 C C . PRO A 1 81 ? -13.539 12.365 12.117 1.00 83.44 81 PRO A C 1
ATOM 605 O O . PRO A 1 81 ? -14.733 12.522 11.850 1.00 83.44 81 PRO A O 1
ATOM 608 N N . ASP A 1 82 ? -12.592 13.140 11.580 1.00 82.25 82 ASP A N 1
ATOM 609 C CA . ASP A 1 82 ? -12.893 14.106 10.519 1.00 82.25 82 ASP A CA 1
ATOM 610 C C . ASP A 1 82 ? -13.077 13.377 9.183 1.00 82.25 82 ASP A C 1
ATOM 612 O O . ASP A 1 82 ? -12.120 13.130 8.455 1.00 82.25 82 ASP A O 1
ATOM 616 N N . LEU A 1 83 ? -14.326 13.055 8.843 1.00 76.69 83 LEU A N 1
ATOM 617 C CA . LEU A 1 83 ? -14.684 12.323 7.620 1.00 76.69 83 LEU A CA 1
ATOM 618 C C . LEU A 1 83 ? -14.420 13.100 6.317 1.00 76.69 83 LEU A C 1
ATOM 620 O O . LEU A 1 83 ? -14.596 12.555 5.226 1.00 76.69 83 LEU A O 1
ATOM 624 N N . ARG A 1 84 ? -14.023 14.378 6.399 1.00 72.12 84 ARG A N 1
ATOM 625 C CA . ARG A 1 84 ? -13.544 15.137 5.230 1.00 72.12 84 ARG A CA 1
ATOM 626 C C . ARG A 1 84 ? -12.133 14.712 4.836 1.00 72.12 84 ARG A C 1
ATOM 628 O O . ARG A 1 84 ? -11.738 14.925 3.691 1.00 72.12 84 ARG A O 1
ATOM 635 N N . VAL A 1 85 ? -11.389 14.132 5.775 1.00 72.12 85 VAL A N 1
ATOM 636 C CA . VAL A 1 85 ? -10.059 13.575 5.558 1.00 72.12 85 VAL A CA 1
ATOM 637 C C . VAL A 1 85 ? -10.202 12.064 5.396 1.00 72.12 85 VAL A C 1
ATOM 639 O O . VAL A 1 85 ? -10.812 11.414 6.246 1.00 72.12 85 VAL A O 1
ATOM 642 N N . PRO A 1 86 ? -9.650 11.469 4.329 1.00 70.81 86 PRO A N 1
ATOM 643 C CA . PRO A 1 86 ? -9.722 10.030 4.181 1.00 70.81 86 PRO A CA 1
ATOM 644 C C . PRO A 1 86 ? -9.004 9.282 5.302 1.00 70.81 86 PRO A C 1
ATOM 646 O O . PRO A 1 86 ? -7.882 9.620 5.700 1.00 70.81 86 PRO A O 1
ATOM 649 N N . ILE A 1 87 ? -9.650 8.224 5.788 1.00 74.19 87 ILE A N 1
ATOM 650 C CA . ILE A 1 87 ? -9.113 7.382 6.854 1.00 74.19 87 ILE A CA 1
ATOM 651 C C . ILE A 1 87 ? -8.165 6.369 6.217 1.00 74.19 87 ILE A C 1
ATOM 653 O O . ILE A 1 87 ? -8.590 5.372 5.630 1.00 74.19 87 ILE A O 1
ATOM 657 N N . ASN A 1 88 ? -6.870 6.657 6.325 1.00 73.69 88 ASN A N 1
ATOM 658 C CA . ASN A 1 88 ? -5.800 5.857 5.742 1.00 73.69 88 ASN A CA 1
ATOM 659 C C . ASN A 1 88 ? -5.363 4.737 6.691 1.00 73.69 88 ASN A C 1
ATOM 661 O O . ASN A 1 88 ? -4.888 4.989 7.799 1.00 73.69 88 ASN A O 1
ATOM 665 N N . MET A 1 89 ? -5.477 3.501 6.219 1.00 73.94 89 MET A N 1
ATOM 666 C CA . MET A 1 89 ? -5.041 2.270 6.867 1.00 73.94 89 MET A CA 1
ATOM 667 C C . MET A 1 89 ? -3.794 1.734 6.179 1.00 73.94 89 MET A C 1
ATOM 669 O O . MET A 1 89 ? -3.845 1.299 5.029 1.00 73.94 89 MET A O 1
ATOM 673 N N . ARG A 1 90 ? -2.676 1.673 6.903 1.00 73.88 90 ARG A N 1
ATOM 674 C CA . ARG A 1 90 ? -1.556 0.822 6.489 1.00 73.88 90 ARG A CA 1
ATOM 675 C C . ARG A 1 90 ? -1.919 -0.616 6.815 1.00 73.88 90 ARG A C 1
ATOM 677 O O . ARG A 1 90 ? -2.344 -0.865 7.941 1.00 73.88 90 ARG A O 1
ATOM 684 N N . ILE A 1 91 ? -1.755 -1.533 5.871 1.00 76.38 91 ILE A N 1
ATOM 685 C CA . ILE A 1 91 ? -1.986 -2.964 6.089 1.00 76.38 91 ILE A CA 1
ATOM 686 C C . ILE A 1 91 ? -0.680 -3.739 5.922 1.00 76.38 91 ILE A C 1
ATOM 688 O O . ILE A 1 91 ? 0.305 -3.217 5.391 1.00 76.38 91 ILE A O 1
ATOM 692 N N . SER A 1 92 ? -0.663 -4.984 6.392 1.00 80.25 92 SER A N 1
ATOM 693 C CA . SER A 1 92 ? 0.371 -5.925 5.964 1.00 80.25 92 SER A CA 1
ATOM 694 C C . SER A 1 92 ? 0.241 -6.155 4.453 1.00 80.25 92 SER A C 1
ATOM 696 O O . SER A 1 92 ? -0.890 -6.182 3.962 1.00 80.25 92 SER A O 1
ATOM 698 N N . PRO A 1 93 ? 1.356 -6.312 3.716 1.00 87.38 93 PRO A N 1
ATOM 699 C CA . PRO A 1 93 ? 1.311 -6.564 2.280 1.00 87.38 93 PRO A CA 1
ATOM 700 C C . PRO A 1 93 ? 0.403 -7.752 1.961 1.00 87.38 93 PRO A C 1
ATOM 702 O O . PRO A 1 93 ? 0.567 -8.820 2.550 1.00 87.38 93 PRO A O 1
ATOM 705 N N . MET A 1 94 ? -0.544 -7.569 1.042 1.00 90.31 94 MET A N 1
ATOM 706 C CA . MET A 1 94 ? -1.426 -8.648 0.596 1.00 90.31 94 MET A CA 1
ATOM 707 C C . MET A 1 94 ? -1.363 -8.806 -0.919 1.00 90.31 94 MET A C 1
ATOM 709 O O . MET A 1 94 ? -1.548 -7.850 -1.668 1.00 90.31 94 MET A O 1
ATOM 713 N N . GLU A 1 95 ? -1.111 -10.028 -1.369 1.00 93.25 95 GLU A N 1
ATOM 714 C CA . GLU A 1 95 ? -1.080 -10.368 -2.785 1.00 93.25 95 GLU A CA 1
ATOM 715 C C . GLU A 1 95 ? -2.483 -10.584 -3.353 1.00 93.25 95 GLU A C 1
ATOM 717 O O . GLU A 1 95 ? -3.311 -11.287 -2.775 1.00 93.25 95 GLU A O 1
ATOM 722 N N . HIS A 1 96 ? -2.707 -10.035 -4.545 1.00 93.25 96 HIS A N 1
ATOM 723 C CA . HIS A 1 96 ? -3.926 -10.208 -5.322 1.00 93.25 96 HIS A CA 1
ATOM 724 C C . HIS A 1 96 ? -3.620 -10.557 -6.767 1.00 93.25 96 HIS A C 1
ATOM 726 O O . HIS A 1 96 ? -2.676 -10.042 -7.366 1.00 93.25 96 HIS A O 1
ATOM 732 N N . SER A 1 97 ? -4.499 -11.363 -7.357 1.00 91.50 97 SER A N 1
ATOM 733 C CA . SER A 1 97 ? -4.626 -11.495 -8.806 1.00 91.50 97 SER A CA 1
ATOM 734 C C . SER A 1 97 ? -5.953 -10.884 -9.235 1.00 91.50 97 SER A C 1
ATOM 736 O O . SER A 1 97 ? -7.006 -11.344 -8.798 1.00 91.50 97 SER A O 1
ATOM 738 N N . PHE A 1 98 ? -5.919 -9.845 -10.071 1.00 88.19 98 PHE A N 1
ATOM 739 C CA . PHE A 1 98 ? -7.136 -9.136 -10.477 1.00 88.19 98 PHE A CA 1
ATOM 740 C C . PHE A 1 98 ? -7.081 -8.634 -11.923 1.00 88.19 98 PHE A C 1
ATOM 742 O O . PHE A 1 98 ? -6.010 -8.496 -12.522 1.00 88.19 98 PHE A O 1
ATOM 749 N N . TYR A 1 99 ? -8.258 -8.383 -12.500 1.00 89.50 99 TYR A N 1
ATOM 750 C CA . TYR A 1 99 ? -8.397 -7.787 -13.828 1.00 89.50 99 TYR A CA 1
ATOM 751 C C . TYR A 1 99 ? -8.206 -6.276 -13.746 1.00 89.50 99 TYR A C 1
ATOM 753 O O . TYR A 1 99 ? -8.972 -5.590 -13.070 1.00 89.50 99 TYR A O 1
ATOM 761 N N . VAL A 1 100 ? -7.208 -5.761 -14.467 1.00 89.69 100 VAL A N 1
ATOM 762 C CA . VAL A 1 100 ? -6.865 -4.336 -14.433 1.00 89.69 100 VAL A CA 1
ATOM 763 C C . VAL A 1 100 ? -7.434 -3.613 -15.646 1.00 89.69 100 VAL A C 1
ATOM 765 O O . VAL A 1 100 ? -7.142 -3.956 -16.801 1.00 89.69 100 VAL A O 1
ATOM 768 N N . LYS A 1 101 ? -8.213 -2.567 -15.381 1.00 89.50 101 LYS A N 1
ATOM 769 C CA . LYS A 1 101 ? -8.618 -1.564 -16.363 1.00 89.50 101 LYS A CA 1
ATOM 770 C C . LYS A 1 101 ? -7.644 -0.391 -16.289 1.00 89.50 101 LYS A C 1
ATOM 772 O O . LYS A 1 101 ? -7.459 0.171 -15.218 1.00 89.50 101 LYS A O 1
ATOM 777 N N . TRP A 1 102 ? -7.026 -0.037 -17.411 1.00 87.62 102 TRP A N 1
ATOM 778 C CA . TRP A 1 102 ? -6.068 1.067 -17.481 1.00 87.62 102 TRP A CA 1
ATOM 779 C C . TRP A 1 102 ? -6.739 2.328 -18.016 1.00 87.62 102 TRP A C 1
ATOM 781 O O . TRP A 1 102 ? -7.412 2.301 -19.044 1.00 87.62 102 TRP A O 1
ATOM 791 N N . GLU A 1 103 ? -6.536 3.446 -17.340 1.00 85.00 103 GLU A N 1
ATOM 792 C CA . GLU A 1 103 ? -7.037 4.749 -17.767 1.00 85.00 103 GLU A CA 1
ATOM 793 C C . GLU A 1 103 ? -5.908 5.774 -17.686 1.00 85.00 103 GLU A C 1
ATOM 795 O O . GLU A 1 103 ? -5.017 5.666 -16.843 1.00 85.00 103 GLU A O 1
ATOM 800 N N . ARG A 1 104 ? -5.903 6.762 -18.588 1.00 79.31 104 ARG A N 1
ATOM 801 C CA . ARG A 1 104 ? -4.931 7.859 -18.507 1.00 79.31 104 ARG A CA 1
ATOM 802 C C . ARG A 1 104 ? -5.150 8.642 -17.227 1.00 79.31 104 ARG A C 1
ATOM 804 O O . ARG A 1 104 ? -6.277 9.033 -16.930 1.00 79.31 104 ARG A O 1
ATOM 811 N N . GLU A 1 105 ? -4.062 8.920 -16.523 1.00 71.38 105 GLU A N 1
ATOM 812 C CA . GLU A 1 105 ? -4.125 9.780 -15.354 1.00 71.38 105 GLU A CA 1
ATOM 813 C C . GLU A 1 105 ? -4.273 11.241 -15.787 1.00 71.38 105 GLU A C 1
ATOM 815 O O . GLU A 1 105 ? -3.516 11.756 -16.616 1.00 71.38 105 GLU A O 1
ATOM 820 N N . VAL A 1 106 ? -5.280 11.926 -15.246 1.00 68.44 106 VAL A N 1
ATOM 821 C CA . VAL A 1 106 ? -5.516 13.339 -15.552 1.00 68.44 106 VAL A CA 1
ATOM 822 C C . VAL A 1 106 ? -4.400 14.173 -14.924 1.00 68.44 106 VAL A C 1
ATOM 824 O O . VAL A 1 106 ? -4.191 14.126 -13.718 1.00 68.44 106 VAL A O 1
ATOM 827 N N . GLY A 1 107 ? -3.693 14.959 -15.740 1.00 64.19 107 GLY A N 1
ATOM 828 C CA . GLY A 1 107 ? -2.635 15.864 -15.276 1.00 64.19 107 GLY A CA 1
ATOM 829 C C . GLY A 1 107 ? -1.218 15.276 -15.258 1.00 64.19 107 GLY A C 1
ATOM 830 O O . GLY A 1 107 ? -0.276 16.045 -15.084 1.00 64.19 107 GLY A O 1
ATOM 831 N N . CYS A 1 108 ? -1.044 13.974 -15.524 1.00 64.50 108 CYS A N 1
ATOM 832 C CA . CYS A 1 108 ? 0.268 13.311 -15.583 1.00 64.50 108 CYS A CA 1
ATOM 833 C C . CYS A 1 108 ? 0.506 12.662 -16.965 1.00 64.50 108 CYS A C 1
ATOM 835 O O . CYS A 1 108 ? 0.171 11.493 -17.170 1.00 64.50 108 CYS A O 1
ATOM 837 N N . PRO A 1 109 ? 1.075 13.395 -17.946 1.00 65.75 109 PRO A N 1
ATOM 838 C CA . PRO A 1 109 ? 1.357 12.855 -19.277 1.00 65.75 109 PRO A CA 1
ATOM 839 C C . PRO A 1 109 ? 2.243 11.602 -19.213 1.00 65.75 109 PRO A C 1
ATOM 841 O O . PRO A 1 109 ? 3.282 11.604 -18.558 1.00 65.75 109 PRO A O 1
ATOM 844 N N . GLY A 1 110 ? 1.849 10.533 -19.910 1.00 68.19 110 GLY A N 1
ATOM 845 C CA . GLY A 1 110 ? 2.607 9.275 -19.971 1.00 68.19 110 GLY A CA 1
ATOM 846 C C . GLY A 1 110 ? 2.372 8.306 -18.803 1.00 68.19 110 GLY A C 1
ATOM 847 O O . GLY A 1 110 ? 2.880 7.181 -18.846 1.00 68.19 110 GLY A O 1
ATOM 848 N N . VAL A 1 111 ? 1.581 8.696 -17.798 1.00 72.19 111 VAL A N 1
ATOM 849 C CA . VAL A 1 111 ? 1.155 7.815 -16.704 1.00 72.19 111 VAL A CA 1
ATOM 850 C C . VAL A 1 111 ? -0.275 7.335 -16.938 1.00 72.19 111 VAL A C 1
ATOM 852 O O . VAL A 1 111 ? -1.169 8.091 -17.331 1.00 72.19 111 VAL A O 1
ATOM 855 N N . VAL A 1 112 ? -0.493 6.049 -16.681 1.00 81.75 112 VAL A N 1
ATOM 856 C CA . VAL A 1 112 ? -1.828 5.460 -16.583 1.00 81.75 112 VAL A CA 1
ATOM 857 C C . VAL A 1 112 ? -2.046 4.921 -15.180 1.00 81.75 112 VAL A C 1
ATOM 859 O O . VAL A 1 112 ? -1.127 4.429 -14.526 1.00 81.75 112 VAL A O 1
ATOM 862 N N . VAL A 1 113 ? -3.292 4.960 -14.738 1.00 86.94 113 VAL A N 1
ATOM 863 C CA . VAL A 1 113 ? -3.721 4.341 -13.494 1.00 86.94 113 VAL A CA 1
ATOM 864 C C . VAL A 1 113 ? -4.526 3.097 -13.837 1.00 86.94 113 VAL A C 1
ATOM 866 O O . VAL A 1 113 ? -5.429 3.116 -14.674 1.00 86.94 113 VAL A O 1
ATOM 869 N N . GLY A 1 114 ? -4.146 1.989 -13.214 1.00 88.94 114 GLY A N 1
ATOM 870 C CA . GLY A 1 114 ? -4.857 0.727 -13.266 1.00 88.94 114 GLY A CA 1
ATOM 871 C C . GLY A 1 114 ? -5.834 0.629 -12.105 1.00 88.94 114 GLY A C 1
ATOM 872 O O . GLY A 1 114 ? -5.464 0.927 -10.969 1.00 88.94 114 GLY A O 1
ATOM 873 N N . SER A 1 115 ? -7.057 0.186 -12.369 1.00 91.31 115 SER A N 1
ATOM 874 C CA . SER A 1 115 ? -8.056 -0.080 -11.337 1.00 91.31 115 SER A CA 1
ATOM 875 C C . SER A 1 115 ? -8.776 -1.404 -11.558 1.00 91.31 115 SER A C 1
ATOM 877 O O . SER A 1 115 ? -8.883 -1.900 -12.684 1.00 91.31 115 SER A O 1
ATOM 879 N N . GLY A 1 116 ? -9.263 -1.994 -10.470 1.00 90.88 116 GLY A N 1
ATOM 880 C CA . GLY A 1 116 ? -10.095 -3.191 -10.514 1.00 90.88 116 GLY A CA 1
ATOM 881 C C . GLY A 1 116 ? -10.584 -3.609 -9.131 1.00 90.88 116 GLY A C 1
ATOM 882 O O . GLY A 1 116 ? -10.095 -3.122 -8.112 1.00 90.88 116 GLY A O 1
ATOM 883 N N . HIS A 1 117 ? -11.590 -4.481 -9.105 1.00 91.12 117 HIS A N 1
ATOM 884 C CA . HIS A 1 117 ? -12.230 -4.922 -7.868 1.00 91.12 117 HIS A CA 1
ATOM 885 C C . HIS A 1 117 ? -11.541 -6.156 -7.287 1.00 91.12 117 HIS A C 1
ATOM 887 O O . HIS A 1 117 ? -11.270 -7.122 -8.003 1.00 91.12 117 HIS A O 1
ATOM 893 N N . LEU A 1 118 ? -11.296 -6.110 -5.981 1.00 89.56 118 LEU A N 1
ATOM 894 C CA . LEU A 1 118 ? -10.914 -7.249 -5.159 1.00 89.56 118 LEU A CA 1
ATOM 895 C C . LEU A 1 118 ? -12.157 -8.060 -4.764 1.00 89.56 118 LEU A C 1
ATOM 897 O O . LEU A 1 118 ? -13.294 -7.622 -4.951 1.00 89.56 118 LEU A O 1
ATOM 901 N N . VAL A 1 119 ? -11.938 -9.256 -4.211 1.00 84.31 119 VAL A N 1
ATOM 902 C CA . VAL A 1 119 ? -13.008 -10.201 -3.834 1.00 84.31 119 VAL A CA 1
ATOM 903 C C . VAL A 1 119 ? -13.976 -9.606 -2.806 1.00 84.31 119 VAL A C 1
ATOM 905 O O . VAL A 1 119 ? -15.172 -9.874 -2.857 1.00 84.31 119 VAL A O 1
ATOM 908 N N . ASP A 1 120 ? -13.476 -8.757 -1.913 1.00 81.00 120 ASP A N 1
ATOM 909 C CA . ASP A 1 120 ? -14.250 -8.067 -0.876 1.00 81.00 120 ASP A CA 1
ATOM 910 C C . ASP A 1 120 ? -14.971 -6.798 -1.381 1.00 81.00 120 ASP A C 1
ATOM 912 O O . ASP A 1 120 ? -15.562 -6.056 -0.597 1.00 81.00 120 ASP A O 1
ATOM 916 N N . GLY A 1 121 ? -14.928 -6.524 -2.690 1.00 84.19 121 GLY A N 1
ATOM 917 C CA . GLY A 1 121 ? -15.532 -5.344 -3.310 1.00 84.19 121 GLY A CA 1
ATOM 918 C C . GLY A 1 121 ? -14.685 -4.071 -3.212 1.00 84.19 121 GLY A C 1
ATOM 919 O O . GLY A 1 121 ? -15.059 -3.052 -3.805 1.00 84.19 121 GLY A O 1
ATOM 920 N N . CYS A 1 122 ? -13.533 -4.112 -2.534 1.00 88.69 122 CYS A N 1
ATOM 921 C CA . CYS A 1 122 ? -12.580 -3.007 -2.504 1.00 88.69 122 CYS A CA 1
ATOM 922 C C . CYS A 1 122 ? -12.034 -2.727 -3.912 1.00 88.69 122 CYS A C 1
ATOM 924 O O . CYS A 1 122 ? -11.799 -3.644 -4.700 1.00 88.69 122 CYS A O 1
ATOM 926 N N . THR A 1 123 ? -11.836 -1.453 -4.257 1.00 92.19 123 THR A N 1
ATOM 927 C CA . THR A 1 123 ? -11.200 -1.086 -5.535 1.00 92.19 123 THR A CA 1
ATOM 928 C C . THR A 1 123 ? -9.705 -0.886 -5.328 1.00 92.19 123 THR A C 1
ATOM 930 O O . THR A 1 123 ? -9.311 0.073 -4.666 1.00 92.19 123 THR A O 1
ATOM 933 N N . LEU A 1 124 ? -8.878 -1.749 -5.919 1.00 93.00 124 LEU A N 1
ATOM 934 C CA . LEU A 1 124 ? -7.424 -1.621 -5.898 1.00 93.00 124 LEU A CA 1
ATOM 935 C C . LEU A 1 124 ? -6.945 -0.722 -7.040 1.00 93.00 124 LEU A C 1
ATOM 937 O O . LEU A 1 124 ? -7.284 -0.943 -8.204 1.00 93.00 124 LEU A O 1
ATOM 941 N N . TRP A 1 125 ? -6.116 0.258 -6.691 1.00 91.88 125 TRP A N 1
ATOM 942 C CA . TRP A 1 125 ? -5.477 1.196 -7.604 1.00 91.88 125 TRP A CA 1
ATOM 943 C C . TRP A 1 125 ? -3.975 0.921 -7.687 1.00 91.88 125 TRP A C 1
ATOM 945 O O . TRP A 1 125 ? -3.287 0.860 -6.664 1.00 91.88 125 TRP A O 1
ATOM 955 N N . VAL A 1 126 ? -3.460 0.786 -8.910 1.00 91.38 126 VAL A N 1
ATOM 956 C CA . VAL A 1 126 ? -2.045 0.510 -9.197 1.00 91.38 126 VAL A CA 1
ATOM 957 C C . VAL A 1 126 ? -1.505 1.482 -10.251 1.00 91.38 126 VAL A C 1
ATOM 959 O O . VAL A 1 126 ? -2.202 1.772 -11.223 1.00 91.38 126 VAL A O 1
ATOM 962 N N . PRO A 1 127 ? -0.274 1.999 -10.112 1.00 89.88 127 PRO A N 1
ATOM 963 C CA . PRO A 1 127 ? 0.327 2.845 -11.138 1.00 89.88 127 PRO A CA 1
ATOM 964 C C . PRO A 1 127 ? 0.794 2.020 -12.349 1.00 89.88 127 PRO A C 1
ATOM 966 O O . PRO A 1 127 ? 1.139 0.841 -12.232 1.00 89.88 127 PRO A O 1
ATOM 969 N N . GLY A 1 128 ? 0.851 2.648 -13.523 1.00 85.12 128 GLY A N 1
ATOM 970 C CA . GLY A 1 128 ? 1.376 2.050 -14.749 1.00 85.12 128 GLY A CA 1
ATOM 971 C C . GLY A 1 128 ? 1.804 3.084 -15.792 1.00 85.12 128 GLY A C 1
ATOM 972 O O . GLY A 1 128 ? 1.632 4.288 -15.625 1.00 85.12 128 GLY A O 1
ATOM 973 N N . LEU A 1 129 ? 2.384 2.603 -16.892 1.00 76.06 129 LEU A N 1
ATOM 974 C CA . LEU A 1 129 ? 2.798 3.434 -18.027 1.00 76.06 129 LEU A CA 1
ATOM 975 C C . LEU A 1 129 ? 1.894 3.227 -19.240 1.00 76.06 129 LEU A C 1
ATOM 977 O O . LEU A 1 129 ? 1.296 2.158 -19.401 1.00 76.06 129 LEU A O 1
ATOM 981 N N . GLU A 1 130 ? 1.819 4.242 -20.101 1.00 65.00 130 GLU A N 1
ATOM 982 C CA . GLU A 1 130 ? 1.142 4.126 -21.395 1.00 65.00 130 GLU A CA 1
ATOM 983 C C . GLU A 1 130 ? 1.632 2.902 -22.193 1.00 65.00 130 GLU A C 1
ATOM 985 O O . GLU A 1 130 ? 2.794 2.503 -22.126 1.00 65.00 130 GLU A O 1
ATOM 990 N N . GLY A 1 131 ? 0.718 2.279 -22.945 1.00 63.97 131 GLY A N 1
ATOM 991 C CA . GLY A 1 131 ? 0.989 1.061 -23.721 1.00 63.97 131 GLY A CA 1
ATOM 992 C C . GLY A 1 131 ? 0.639 -0.254 -23.013 1.00 63.97 131 GLY A C 1
ATOM 993 O O . GLY A 1 131 ? 0.777 -1.323 -23.608 1.00 63.97 131 GLY A O 1
ATOM 994 N N . ARG A 1 132 ? 0.139 -0.214 -21.768 1.00 68.44 132 ARG A N 1
ATOM 995 C CA . ARG A 1 132 ? -0.413 -1.400 -21.088 1.00 68.44 132 ARG A CA 1
ATOM 996 C C . ARG A 1 132 ? -1.718 -1.847 -21.763 1.00 68.44 132 ARG A C 1
ATOM 998 O O . ARG A 1 132 ? -2.603 -1.042 -22.040 1.00 68.44 132 ARG A O 1
ATOM 1005 N N . THR A 1 133 ? -1.849 -3.149 -22.014 1.00 61.25 133 THR A N 1
ATOM 1006 C CA . THR A 1 133 ? -3.048 -3.733 -22.631 1.00 61.25 133 THR A CA 1
ATOM 1007 C C . THR A 1 133 ? -4.230 -3.705 -21.661 1.00 61.25 133 THR A C 1
ATOM 1009 O O . THR A 1 133 ? -4.122 -4.185 -20.526 1.00 61.25 133 THR A O 1
ATOM 1012 N N . MET A 1 134 ? -5.365 -3.180 -22.125 1.00 65.00 134 MET A N 1
ATOM 1013 C CA . MET A 1 134 ? -6.633 -3.180 -21.393 1.00 65.00 134 MET A CA 1
ATOM 1014 C C . MET A 1 134 ? -7.086 -4.600 -21.042 1.00 65.00 134 MET A C 1
ATOM 1016 O O . MET A 1 134 ? -7.018 -5.491 -21.885 1.00 65.00 134 MET A O 1
ATOM 1020 N N . GLY A 1 135 ? -7.580 -4.798 -19.814 1.00 64.19 135 GLY A N 1
ATOM 1021 C CA . GLY A 1 135 ? -8.298 -6.017 -19.428 1.00 64.19 135 GLY A CA 1
ATOM 1022 C C . GLY A 1 135 ? -7.424 -7.257 -19.234 1.00 64.19 135 GLY A C 1
ATOM 1023 O O . GLY A 1 135 ? -7.892 -8.368 -19.460 1.00 64.19 135 GLY A O 1
ATOM 1024 N N . SER A 1 136 ? -6.163 -7.095 -18.819 1.00 76.25 136 SER A N 1
ATOM 1025 C CA . SER A 1 136 ? -5.291 -8.232 -18.486 1.00 76.25 136 SER A CA 1
ATOM 1026 C C . SER A 1 136 ? -5.326 -8.551 -16.991 1.00 76.25 136 SER A C 1
ATOM 1028 O O . SER A 1 136 ? -5.364 -7.642 -16.159 1.00 76.25 136 SER A O 1
ATOM 1030 N N . MET A 1 137 ? -5.287 -9.843 -16.656 1.00 87.69 137 MET A N 1
ATOM 1031 C CA . MET A 1 137 ? -5.087 -10.290 -15.278 1.00 87.69 137 MET A CA 1
ATOM 1032 C C . MET A 1 137 ? -3.64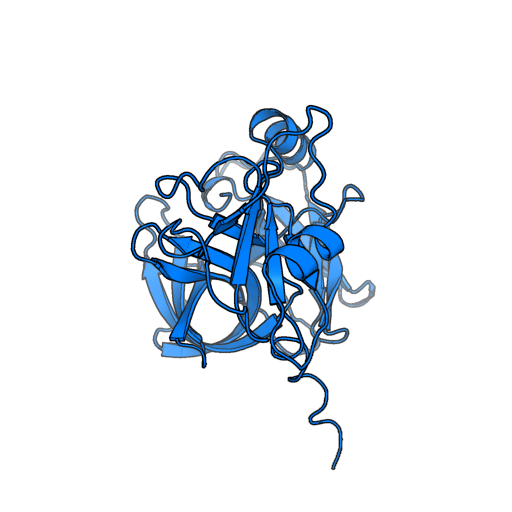8 -9.987 -14.848 1.00 87.69 137 MET A C 1
ATOM 1034 O O . MET A 1 137 ? -2.704 -10.229 -15.608 1.00 87.69 137 MET A O 1
ATOM 1038 N N . ARG A 1 138 ? -3.479 -9.416 -13.655 1.00 90.25 138 ARG A N 1
ATOM 1039 C CA . ARG A 1 138 ? -2.177 -9.026 -13.099 1.00 90.25 138 ARG A CA 1
ATOM 1040 C C . ARG A 1 138 ? -2.070 -9.429 -11.639 1.00 90.25 138 ARG A C 1
ATOM 1042 O O . ARG A 1 138 ? -3.059 -9.364 -10.914 1.00 90.25 138 ARG A O 1
ATOM 1049 N N . SER A 1 139 ? -0.850 -9.765 -11.235 1.00 93.75 139 SER A N 1
ATOM 1050 C CA . SER A 1 139 ? -0.467 -9.850 -9.831 1.00 93.75 139 SER A CA 1
ATOM 1051 C C . SER A 1 139 ? -0.148 -8.451 -9.313 1.00 93.75 139 SER A C 1
ATOM 1053 O O . SER A 1 139 ? 0.552 -7.676 -9.978 1.00 93.75 139 SER A O 1
ATOM 1055 N N . ALA A 1 140 ? -0.674 -8.116 -8.145 1.00 94.50 140 ALA A N 1
ATOM 1056 C CA . ALA A 1 140 ? -0.382 -6.872 -7.455 1.00 94.50 140 ALA A CA 1
ATOM 1057 C C . ALA A 1 140 ? -0.339 -7.081 -5.952 1.00 94.50 140 ALA A C 1
ATOM 1059 O O . ALA A 1 140 ? -0.982 -7.980 -5.418 1.00 94.50 140 ALA A O 1
ATOM 1060 N N . VAL A 1 141 ? 0.432 -6.231 -5.289 1.00 93.94 141 VAL A N 1
ATOM 1061 C CA . VAL A 1 141 ? 0.487 -6.169 -3.836 1.00 93.94 141 VAL A CA 1
ATOM 1062 C C . VAL A 1 141 ? -0.315 -4.968 -3.367 1.00 93.94 141 VAL A C 1
ATOM 1064 O O . VAL A 1 141 ? -0.145 -3.859 -3.873 1.00 93.94 141 VAL A O 1
ATOM 1067 N N . GLU A 1 142 ? -1.195 -5.198 -2.409 1.00 92.25 142 GLU A N 1
ATOM 1068 C CA . GLU A 1 142 ? -1.928 -4.191 -1.665 1.00 92.25 142 GLU A CA 1
ATOM 1069 C C . GLU A 1 142 ? -1.117 -3.767 -0.439 1.00 92.25 142 GLU A C 1
ATOM 1071 O O . GLU A 1 142 ? -0.636 -4.621 0.304 1.00 92.25 142 GLU A O 1
ATOM 1076 N N . LEU A 1 143 ? -0.962 -2.459 -0.222 1.00 87.19 143 LEU A N 1
ATOM 1077 C CA . LEU A 1 143 ? -0.195 -1.916 0.907 1.00 87.19 143 LEU A CA 1
ATOM 1078 C C . LEU A 1 143 ? -1.021 -1.045 1.844 1.00 87.19 143 LEU A C 1
ATOM 1080 O O . LEU A 1 143 ? -0.714 -0.935 3.036 1.00 87.19 143 LEU A O 1
ATOM 1084 N N . THR A 1 144 ? -2.043 -0.388 1.309 1.00 85.19 144 THR A N 1
ATOM 1085 C CA . THR A 1 144 ? -2.912 0.480 2.093 1.00 85.19 144 THR A CA 1
ATOM 1086 C C . THR A 1 144 ? -4.359 0.308 1.680 1.00 85.19 144 THR A C 1
ATOM 1088 O O . THR A 1 144 ? -4.664 0.011 0.524 1.00 85.19 144 THR A O 1
ATOM 1091 N N . ARG A 1 145 ? -5.243 0.556 2.643 1.00 86.06 145 ARG A N 1
ATOM 1092 C CA . ARG A 1 145 ? -6.671 0.761 2.435 1.00 86.06 145 ARG A CA 1
ATOM 1093 C C . ARG A 1 145 ? -7.041 2.165 2.868 1.00 86.06 145 ARG A C 1
ATOM 1095 O O . ARG A 1 145 ? -6.456 2.722 3.787 1.00 86.06 145 ARG A O 1
ATOM 1102 N N . GLU A 1 146 ? -8.044 2.717 2.229 1.00 83.62 146 GLU A N 1
ATOM 1103 C CA . GLU A 1 146 ? -8.592 4.028 2.501 1.00 83.62 146 GLU A CA 1
ATOM 1104 C C . GLU A 1 146 ? -10.109 3.907 2.464 1.00 83.62 146 GLU A C 1
ATOM 1106 O O . GLU A 1 146 ? -10.677 3.323 1.537 1.00 83.62 146 GLU A O 1
ATOM 1111 N N . ILE A 1 147 ? -10.771 4.452 3.479 1.00 77.75 147 ILE A N 1
ATOM 1112 C CA . ILE A 1 147 ? -12.211 4.688 3.417 1.00 77.75 147 ILE A CA 1
ATOM 1113 C C . ILE A 1 147 ? -12.386 6.141 2.999 1.00 77.75 147 ILE A C 1
ATOM 1115 O O . ILE A 1 147 ? -11.957 7.058 3.704 1.00 77.75 147 ILE A O 1
ATOM 1119 N N . ASN A 1 148 ? -12.978 6.335 1.824 1.00 74.56 148 ASN A N 1
ATOM 1120 C CA . ASN A 1 148 ? -13.253 7.669 1.311 1.00 74.56 148 ASN A CA 1
ATOM 1121 C C . ASN A 1 148 ? -14.483 8.284 2.017 1.00 74.56 148 ASN A C 1
ATOM 1123 O O . ASN A 1 148 ? -15.204 7.623 2.768 1.00 74.56 148 ASN A O 1
ATOM 1127 N N . SER A 1 149 ? -14.787 9.544 1.707 1.00 69.19 149 SER A N 1
ATOM 1128 C CA . SER A 1 149 ? -15.921 10.270 2.300 1.00 69.19 149 SER A CA 1
ATOM 1129 C C . SER A 1 149 ? -17.308 9.694 1.972 1.00 69.19 149 SER A C 1
ATOM 1131 O O . SER A 1 149 ? -18.280 10.041 2.638 1.00 69.19 149 SER A O 1
ATOM 1133 N N . ASN A 1 150 ? -17.430 8.819 0.965 1.00 73.44 150 ASN A N 1
ATOM 1134 C CA . ASN A 1 150 ? -18.677 8.113 0.646 1.00 73.44 150 ASN A CA 1
ATOM 1135 C C . ASN A 1 150 ? -18.755 6.706 1.267 1.00 73.44 150 ASN A C 1
ATOM 1137 O O . ASN A 1 150 ? -19.677 5.951 0.958 1.00 73.44 150 ASN A O 1
ATOM 1141 N N . GLY A 1 151 ? -17.803 6.358 2.138 1.00 69.50 151 GLY A N 1
ATOM 1142 C CA . GLY A 1 151 ? -17.755 5.084 2.845 1.00 69.50 151 GLY A CA 1
ATOM 1143 C C . GLY A 1 151 ? -17.284 3.904 1.992 1.00 69.50 151 GLY A C 1
ATOM 1144 O O . GLY A 1 151 ? -17.279 2.777 2.486 1.00 69.50 151 GLY A O 1
ATOM 1145 N N . LYS A 1 152 ? -16.885 4.119 0.729 1.00 80.50 152 LYS A N 1
ATOM 1146 C CA . LYS A 1 152 ? -16.302 3.054 -0.097 1.00 80.50 152 LYS A CA 1
ATOM 1147 C C . LYS A 1 152 ? -14.844 2.838 0.265 1.00 80.50 152 LYS A C 1
ATOM 1149 O O . LYS A 1 152 ? -14.093 3.784 0.505 1.00 80.50 152 LYS A O 1
ATOM 1154 N N . MET A 1 153 ? -14.452 1.570 0.225 1.00 84.38 153 MET A N 1
ATOM 1155 C CA . MET A 1 153 ? -13.083 1.148 0.453 1.00 84.38 153 MET A CA 1
ATOM 1156 C C . MET A 1 153 ? -12.299 1.162 -0.858 1.00 84.38 153 MET A C 1
ATOM 1158 O O . MET A 1 153 ? -12.694 0.559 -1.861 1.00 84.38 153 MET A O 1
ATOM 1162 N N . HIS A 1 154 ? -11.188 1.878 -0.835 1.00 88.44 154 HIS A N 1
ATOM 1163 C CA . HIS A 1 154 ? -10.202 1.932 -1.896 1.00 88.44 154 HIS A CA 1
ATOM 1164 C C . HIS A 1 154 ? -8.902 1.371 -1.346 1.00 88.44 154 HIS A C 1
ATOM 1166 O O . HIS A 1 154 ? -8.586 1.564 -0.178 1.00 88.44 154 HIS A O 1
ATOM 1172 N N . ALA A 1 155 ? -8.142 0.682 -2.178 1.00 90.06 155 ALA A N 1
ATOM 1173 C CA . ALA A 1 155 ? -6.833 0.194 -1.809 1.00 90.06 155 ALA A CA 1
ATOM 1174 C C . ALA A 1 155 ? -5.780 0.736 -2.762 1.00 90.06 155 ALA A C 1
ATOM 1176 O O . ALA A 1 155 ? -6.056 0.983 -3.940 1.00 90.06 155 ALA A O 1
ATOM 1177 N N . GLN A 1 156 ? -4.565 0.909 -2.255 1.00 90.12 156 GLN A N 1
ATOM 1178 C CA . GLN A 1 156 ? -3.425 1.273 -3.079 1.00 90.12 156 GLN A CA 1
ATOM 1179 C C . GLN A 1 156 ? -2.347 0.205 -3.027 1.00 90.12 156 GLN A C 1
ATOM 1181 O O . GLN A 1 156 ? -2.077 -0.420 -1.998 1.00 90.12 156 GLN A O 1
ATOM 1186 N N . GLY A 1 157 ? -1.717 0.025 -4.178 1.00 92.19 157 GLY A N 1
ATOM 1187 C CA . GLY A 1 157 ? -0.720 -0.998 -4.382 1.00 92.19 157 GLY A CA 1
ATOM 1188 C C . GLY A 1 157 ? 0.083 -0.767 -5.646 1.00 92.19 157 GLY A C 1
ATOM 1189 O O . GLY A 1 157 ? 0.107 0.330 -6.211 1.00 92.19 157 GLY A O 1
ATOM 1190 N N . TYR A 1 158 ? 0.736 -1.823 -6.106 1.00 93.25 158 TYR A N 1
ATOM 1191 C CA . TYR A 1 158 ? 1.410 -1.844 -7.398 1.00 93.25 158 TYR A CA 1
ATOM 1192 C C . TYR A 1 158 ? 1.521 -3.262 -7.936 1.00 93.25 158 TYR A C 1
ATOM 1194 O O . TYR A 1 158 ? 1.434 -4.245 -7.201 1.00 93.25 158 TYR A O 1
ATOM 1202 N N . THR A 1 159 ? 1.695 -3.362 -9.250 1.00 93.50 159 THR A N 1
ATOM 1203 C CA . THR A 1 159 ? 1.834 -4.651 -9.924 1.00 93.50 159 THR A CA 1
ATOM 1204 C C . THR A 1 159 ? 3.247 -5.196 -9.791 1.00 93.50 159 THR A C 1
ATOM 1206 O O . THR A 1 159 ? 4.211 -4.433 -9.846 1.00 93.50 159 THR A O 1
ATOM 1209 N N . PHE A 1 160 ? 3.369 -6.516 -9.742 1.00 94.00 160 PHE A N 1
ATOM 1210 C CA . PHE A 1 160 ? 4.641 -7.228 -9.831 1.00 94.00 160 PHE A CA 1
ATOM 1211 C C . PHE A 1 160 ? 4.477 -8.465 -10.726 1.00 94.00 160 PHE A C 1
ATOM 1213 O O . PHE A 1 160 ? 3.374 -8.781 -11.185 1.00 94.00 160 PHE A O 1
ATOM 1220 N N . ARG A 1 161 ? 5.579 -9.154 -11.026 1.00 92.50 161 ARG A N 1
ATOM 1221 C CA . ARG A 1 161 ? 5.560 -10.448 -11.724 1.00 92.50 161 ARG A CA 1
ATOM 1222 C C . ARG A 1 161 ? 5.882 -11.560 -10.740 1.00 92.50 161 ARG A C 1
ATOM 1224 O O . ARG A 1 161 ? 6.834 -11.446 -9.979 1.00 92.50 161 ARG A O 1
ATOM 1231 N N . ASN A 1 162 ? 5.108 -12.638 -10.779 1.00 88.81 162 ASN A N 1
ATOM 1232 C CA . ASN A 1 162 ? 5.382 -13.820 -9.971 1.00 88.81 162 ASN A CA 1
ATOM 1233 C C . ASN A 1 162 ? 6.373 -14.741 -10.712 1.00 88.81 162 ASN A C 1
ATOM 1235 O O . ASN A 1 162 ? 5.993 -15.754 -11.297 1.00 88.81 162 ASN A O 1
ATOM 1239 N N . ASN A 1 163 ? 7.622 -14.286 -10.827 1.00 88.56 163 ASN A N 1
ATOM 1240 C CA . ASN A 1 163 ? 8.738 -14.995 -11.456 1.00 88.56 163 ASN A CA 1
ATOM 1241 C C . ASN A 1 163 ? 10.081 -14.504 -10.875 1.00 88.56 163 ASN A C 1
ATOM 1243 O O . ASN A 1 163 ? 10.104 -13.623 -10.021 1.00 88.56 163 ASN A O 1
ATOM 1247 N N . GLU A 1 164 ? 11.201 -15.027 -11.382 1.00 85.81 164 GLU A N 1
ATOM 1248 C CA . GLU A 1 164 ? 12.569 -14.682 -10.938 1.00 85.81 164 GLU A CA 1
ATOM 1249 C C . GLU A 1 164 ? 12.945 -13.196 -11.131 1.00 85.81 164 GLU A C 1
ATOM 1251 O O . GLU A 1 164 ? 13.934 -12.713 -10.579 1.00 85.81 164 GLU A O 1
ATOM 1256 N N . ARG A 1 165 ? 12.164 -12.445 -11.920 1.00 90.94 165 ARG A N 1
ATOM 1257 C CA . ARG A 1 165 ? 12.371 -11.017 -12.203 1.00 90.94 165 ARG A CA 1
ATOM 1258 C C . ARG A 1 165 ? 11.082 -10.234 -11.940 1.00 90.94 165 ARG A C 1
ATOM 1260 O O . ARG A 1 165 ? 10.421 -9.792 -12.891 1.00 90.94 165 ARG A O 1
ATOM 1267 N N . PRO A 1 166 ? 10.720 -10.034 -10.658 1.00 92.81 166 PRO A N 1
ATOM 1268 C CA . PRO A 1 166 ? 9.443 -9.435 -10.285 1.00 92.81 166 PRO A CA 1
ATOM 1269 C C . PRO A 1 166 ? 9.271 -8.007 -10.820 1.00 92.81 166 PRO A C 1
ATOM 1271 O O . PRO A 1 166 ? 8.153 -7.600 -11.156 1.00 92.81 166 PRO A O 1
ATOM 1274 N N . TYR A 1 167 ? 10.385 -7.289 -10.987 1.00 94.81 167 TYR A N 1
ATOM 1275 C CA . TYR A 1 167 ? 10.443 -5.903 -11.443 1.00 94.81 167 TYR A CA 1
ATOM 1276 C C . TYR A 1 167 ? 11.328 -5.764 -12.680 1.00 94.81 167 TYR A C 1
ATOM 1278 O O . TYR A 1 167 ? 12.392 -6.377 -12.768 1.00 94.81 167 TYR A O 1
ATOM 1286 N N . VAL A 1 168 ? 10.908 -4.932 -13.633 1.00 91.75 168 VAL A N 1
ATOM 1287 C CA . VAL A 1 168 ? 11.678 -4.621 -14.847 1.00 91.75 168 VAL A CA 1
ATOM 1288 C C . VAL A 1 168 ? 11.781 -3.105 -15.054 1.00 91.75 168 VAL A C 1
ATOM 1290 O O . VAL A 1 168 ? 10.965 -2.357 -14.505 1.00 91.75 168 VAL A O 1
ATOM 1293 N N . PRO A 1 169 ? 12.758 -2.624 -15.848 1.00 91.50 169 PRO A N 1
ATOM 1294 C CA . PRO A 1 169 ? 12.907 -1.198 -16.122 1.00 91.50 169 PRO A CA 1
ATOM 1295 C C . PRO A 1 169 ? 11.608 -0.566 -16.639 1.00 91.50 169 PRO A C 1
ATOM 1297 O O . PRO A 1 169 ? 10.958 -1.097 -17.540 1.00 91.50 169 PRO A O 1
ATOM 1300 N N . GLY A 1 170 ? 11.236 0.576 -16.064 1.00 87.62 170 GLY A N 1
ATOM 1301 C CA . GLY A 1 170 ? 10.014 1.312 -16.378 1.00 87.62 170 GLY A CA 1
ATOM 1302 C C . GLY A 1 170 ? 8.785 0.906 -15.562 1.00 87.62 170 GLY A C 1
ATOM 1303 O O . GLY A 1 170 ? 7.785 1.616 -15.620 1.00 87.62 170 GLY A O 1
ATOM 1304 N N . ASP A 1 171 ? 8.819 -0.176 -14.780 1.00 90.56 171 ASP A N 1
ATOM 1305 C CA . ASP A 1 171 ? 7.724 -0.438 -13.843 1.00 90.56 171 ASP A CA 1
ATOM 1306 C C . ASP A 1 171 ? 7.581 0.716 -12.838 1.00 90.56 171 ASP A C 1
ATOM 1308 O O . ASP A 1 171 ? 8.557 1.370 -12.461 1.00 90.56 171 ASP A O 1
ATOM 1312 N N . LEU A 1 172 ? 6.344 0.954 -12.410 1.00 90.75 172 LEU A N 1
ATOM 1313 C CA . LEU A 1 172 ? 6.013 1.931 -11.384 1.00 90.75 172 LEU A CA 1
ATOM 1314 C C . LEU A 1 172 ? 5.556 1.196 -10.131 1.00 90.75 172 LEU A C 1
ATOM 1316 O O . LEU A 1 172 ? 4.788 0.236 -10.218 1.00 90.75 172 LEU A O 1
ATOM 1320 N N . ALA A 1 173 ? 6.004 1.663 -8.972 1.00 90.69 173 ALA A N 1
ATOM 1321 C CA . ALA A 1 173 ? 5.602 1.111 -7.689 1.00 90.69 173 ALA A CA 1
ATOM 1322 C C . ALA A 1 173 ? 5.296 2.217 -6.681 1.00 90.69 173 ALA A C 1
ATOM 1324 O O . ALA A 1 173 ? 5.847 3.314 -6.755 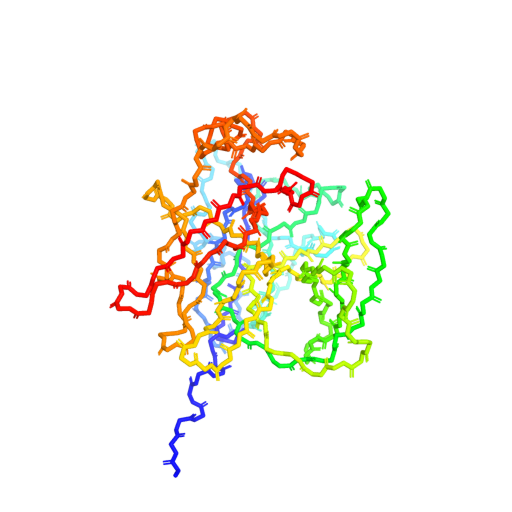1.00 90.69 173 ALA A O 1
ATOM 1325 N N . ARG A 1 174 ? 4.408 1.911 -5.735 1.00 86.75 174 ARG A N 1
ATOM 1326 C CA . ARG A 1 174 ? 4.117 2.750 -4.570 1.00 86.75 174 ARG A CA 1
ATOM 1327 C C . ARG A 1 174 ? 4.732 2.093 -3.348 1.00 86.75 174 ARG A C 1
ATOM 1329 O O . ARG A 1 174 ? 4.441 0.935 -3.090 1.00 86.75 174 ARG A O 1
ATOM 1336 N N . ILE A 1 175 ? 5.575 2.789 -2.603 1.00 80.88 175 ILE A N 1
ATOM 1337 C CA . ILE A 1 175 ? 6.345 2.187 -1.514 1.00 80.88 175 ILE A CA 1
ATOM 1338 C C . ILE A 1 175 ? 6.200 2.967 -0.219 1.00 80.88 175 ILE A C 1
ATOM 1340 O O . ILE A 1 175 ? 6.218 4.192 -0.194 1.00 80.88 175 ILE A O 1
ATOM 1344 N N . THR A 1 176 ? 6.099 2.240 0.884 1.00 71.00 176 THR A N 1
ATOM 1345 C CA . THR A 1 176 ? 6.137 2.821 2.225 1.00 71.00 176 THR A CA 1
ATOM 1346 C C . THR A 1 176 ? 7.588 2.939 2.685 1.00 71.00 176 THR A C 1
ATOM 1348 O O . THR A 1 176 ? 8.391 2.043 2.400 1.00 71.00 176 THR A O 1
ATOM 1351 N N . THR A 1 177 ? 7.934 3.948 3.481 1.00 66.00 177 THR A N 1
ATOM 1352 C CA . THR A 1 177 ? 9.216 3.923 4.195 1.00 66.00 177 THR A CA 1
ATOM 1353 C C . THR A 1 177 ? 9.196 2.844 5.283 1.00 66.00 177 THR A C 1
ATOM 1355 O O . THR A 1 177 ? 8.205 2.663 6.003 1.00 66.00 177 THR A O 1
ATOM 1358 N N . SER A 1 178 ? 10.277 2.059 5.377 1.00 53.16 178 SER A N 1
ATOM 1359 C CA . SER A 1 178 ? 10.362 0.912 6.295 1.00 53.16 178 SER A CA 1
ATOM 1360 C C . SER A 1 178 ? 10.996 1.263 7.649 1.00 53.16 178 SER A C 1
ATOM 1362 O O . SER A 1 178 ? 11.648 0.413 8.247 1.00 53.16 178 SER A O 1
ATOM 1364 N N . GLY A 1 179 ? 10.892 2.517 8.108 1.00 49.44 179 GLY A N 1
ATOM 1365 C CA . GLY A 1 179 ? 11.478 2.998 9.375 1.00 49.44 179 GLY A CA 1
ATOM 1366 C C . GLY A 1 179 ? 13.018 3.039 9.439 1.00 49.44 179 GLY A C 1
ATOM 1367 O O . GLY A 1 179 ? 13.564 3.829 10.194 1.00 49.44 179 GLY A O 1
ATOM 1368 N N . ASN A 1 180 ? 13.715 2.259 8.606 1.00 55.41 180 ASN A N 1
ATOM 1369 C CA . ASN A 1 180 ? 15.172 2.066 8.610 1.00 55.41 180 ASN A CA 1
ATOM 1370 C C . ASN A 1 180 ? 15.870 2.769 7.431 1.00 55.41 180 ASN A C 1
ATOM 1372 O O . ASN A 1 180 ? 16.707 2.152 6.771 1.00 55.41 180 ASN A O 1
ATOM 1376 N N . ASP A 1 181 ? 15.457 3.995 7.088 1.00 62.78 181 ASP A N 1
ATOM 1377 C CA . ASP A 1 181 ? 16.025 4.793 5.980 1.00 62.78 181 ASP A CA 1
ATOM 1378 C C . ASP A 1 181 ? 16.219 4.039 4.658 1.00 62.78 181 ASP A C 1
ATOM 1380 O O . ASP A 1 181 ? 17.088 4.342 3.845 1.00 62.78 181 ASP A O 1
ATOM 1384 N N . SER A 1 182 ? 15.376 3.043 4.420 1.00 74.00 182 SER A N 1
ATOM 1385 C CA . SER A 1 182 ? 15.413 2.233 3.220 1.00 74.00 182 SER A CA 1
ATOM 1386 C C . SER A 1 182 ? 14.008 2.068 2.684 1.00 74.00 182 SER A C 1
ATOM 1388 O O . SER A 1 182 ? 13.009 2.028 3.408 1.00 74.00 182 SER A O 1
ATOM 1390 N N . PHE A 1 183 ? 13.954 2.033 1.366 1.00 85.19 183 PHE A N 1
ATOM 1391 C CA . PHE A 1 183 ? 12.769 1.697 0.621 1.00 85.19 183 PHE A CA 1
ATOM 1392 C C . PHE A 1 183 ? 12.800 0.209 0.317 1.00 85.19 183 PHE A C 1
ATOM 1394 O O . PHE A 1 183 ? 13.860 -0.345 0.011 1.00 85.19 183 PHE A O 1
ATOM 1401 N N . ARG A 1 184 ? 11.642 -0.440 0.424 1.00 89.75 184 ARG A N 1
ATOM 1402 C CA . ARG A 1 184 ? 11.513 -1.865 0.143 1.00 89.75 184 ARG A CA 1
ATOM 1403 C C . ARG A 1 184 ? 10.314 -2.141 -0.744 1.00 89.75 184 ARG A C 1
ATOM 1405 O O . ARG A 1 184 ? 9.266 -1.515 -0.588 1.00 89.75 184 ARG A O 1
ATOM 1412 N N . LEU A 1 185 ? 10.498 -3.079 -1.659 1.00 92.94 185 LEU A N 1
ATOM 1413 C CA . LEU A 1 185 ? 9.450 -3.635 -2.499 1.00 92.94 185 LEU A CA 1
ATOM 1414 C C . LEU A 1 185 ? 9.020 -5.002 -1.976 1.00 92.94 185 LEU A C 1
ATOM 1416 O O . LEU A 1 185 ? 9.741 -5.653 -1.219 1.00 92.94 185 LEU A O 1
ATOM 1420 N N . TYR A 1 186 ? 7.831 -5.409 -2.398 1.00 92.88 186 TYR A N 1
ATOM 1421 C CA . TYR A 1 186 ? 7.255 -6.707 -2.111 1.00 92.88 186 TYR A CA 1
ATOM 1422 C C . TYR A 1 186 ? 8.082 -7.793 -2.777 1.00 92.88 186 TYR A C 1
ATOM 1424 O O . TYR A 1 186 ? 8.427 -7.692 -3.956 1.00 92.88 186 TYR A O 1
ATOM 1432 N N . ASP A 1 187 ? 8.400 -8.820 -2.016 1.00 92.62 187 ASP A N 1
ATOM 1433 C CA . ASP A 1 187 ? 9.108 -9.985 -2.489 1.00 92.62 187 ASP A CA 1
ATOM 1434 C C . ASP A 1 187 ? 8.120 -11.149 -2.597 1.00 92.62 187 ASP A C 1
ATOM 1436 O O . ASP A 1 187 ? 7.665 -11.655 -1.569 1.00 92.62 187 ASP A O 1
ATOM 1440 N N . PRO A 1 188 ? 7.766 -11.587 -3.817 1.00 92.62 188 PRO A N 1
ATOM 1441 C CA . PRO A 1 188 ? 6.830 -12.692 -3.993 1.00 92.62 188 PRO A CA 1
ATOM 1442 C C . PRO A 1 188 ? 7.360 -14.026 -3.447 1.00 92.62 188 PRO A C 1
ATOM 1444 O O . PRO A 1 188 ? 6.571 -14.945 -3.256 1.00 92.62 188 PRO A O 1
ATOM 1447 N N . GLU A 1 189 ? 8.665 -14.152 -3.172 1.00 91.69 189 GLU A N 1
ATOM 1448 C CA . GLU A 1 189 ? 9.221 -15.362 -2.551 1.00 91.69 189 GLU A CA 1
ATOM 1449 C C . GLU A 1 189 ? 8.975 -15.415 -1.041 1.00 91.69 189 GLU A C 1
ATOM 1451 O O . GLU A 1 189 ? 8.805 -16.500 -0.486 1.00 91.69 189 GLU A O 1
ATOM 1456 N N . THR A 1 190 ? 8.956 -14.262 -0.367 1.00 90.50 190 THR A N 1
ATOM 1457 C CA . THR A 1 190 ? 8.797 -14.191 1.095 1.00 90.50 190 THR A CA 1
ATOM 1458 C C . THR A 1 190 ? 7.391 -13.773 1.519 1.00 90.50 190 THR A C 1
ATOM 1460 O O . THR A 1 190 ? 6.994 -14.044 2.649 1.00 90.50 190 THR A O 1
ATOM 1463 N N . GLY A 1 191 ? 6.634 -13.119 0.634 1.00 89.19 191 GLY A N 1
ATOM 1464 C CA . GLY A 1 191 ? 5.351 -12.497 0.961 1.00 89.19 191 GLY A CA 1
ATOM 1465 C C . GLY A 1 191 ? 5.486 -11.185 1.745 1.00 89.19 191 GLY A C 1
ATOM 1466 O O . GLY A 1 191 ? 4.492 -10.670 2.254 1.00 89.19 191 GLY A O 1
ATOM 1467 N N . GLU A 1 192 ? 6.694 -10.624 1.858 1.00 89.31 192 GLU A N 1
ATOM 1468 C CA . GLU A 1 192 ? 6.975 -9.437 2.672 1.00 89.31 192 GLU A CA 1
ATOM 1469 C C . GLU A 1 192 ? 7.616 -8.295 1.868 1.00 89.31 192 GLU A C 1
ATOM 1471 O O . GLU A 1 192 ? 8.101 -8.464 0.752 1.00 89.31 192 GLU A O 1
ATOM 1476 N N . LEU A 1 193 ? 7.659 -7.091 2.450 1.00 89.25 193 LEU A N 1
ATOM 1477 C CA . LEU A 1 193 ? 8.444 -5.973 1.912 1.00 89.25 193 LEU A CA 1
ATOM 1478 C C . LEU A 1 193 ? 9.935 -6.168 2.238 1.00 89.25 193 LEU A C 1
ATOM 1480 O O . LEU A 1 193 ? 10.463 -5.529 3.155 1.00 89.25 193 LEU A O 1
ATOM 1484 N N . SER A 1 194 ? 10.624 -7.050 1.509 1.00 90.12 194 SER A N 1
ATOM 1485 C CA . SER A 1 194 ? 12.038 -7.381 1.751 1.00 90.12 194 SER A CA 1
ATOM 1486 C C . SER A 1 194 ? 13.012 -6.956 0.653 1.00 90.12 194 SER A C 1
ATOM 1488 O O . SER A 1 194 ? 14.189 -6.793 0.970 1.00 90.12 194 SER A O 1
ATOM 1490 N N . ILE A 1 195 ? 12.568 -6.706 -0.586 1.00 92.25 195 ILE A N 1
ATOM 1491 C CA . ILE A 1 195 ? 13.469 -6.347 -1.698 1.00 92.25 195 ILE A CA 1
ATOM 1492 C C . ILE A 1 195 ? 14.020 -4.930 -1.496 1.00 92.25 195 ILE A C 1
ATOM 1494 O O . ILE A 1 195 ? 13.238 -3.975 -1.525 1.00 92.25 195 ILE A O 1
ATOM 1498 N N . PRO A 1 196 ? 15.342 -4.741 -1.322 1.00 92.31 196 PRO A N 1
ATOM 1499 C CA . PRO A 1 196 ? 15.916 -3.420 -1.109 1.00 92.31 196 PRO A CA 1
ATOM 1500 C C . PRO A 1 196 ? 15.841 -2.552 -2.368 1.00 92.31 196 PRO A C 1
ATOM 1502 O O . PRO A 1 196 ? 16.212 -2.983 -3.463 1.00 92.31 196 PRO A O 1
ATOM 1505 N N . VAL A 1 197 ? 15.435 -1.296 -2.193 1.00 91.50 197 VAL A N 1
ATOM 1506 C CA . VAL A 1 197 ? 15.434 -0.276 -3.246 1.00 91.50 197 VAL A CA 1
ATOM 1507 C C . VAL A 1 197 ? 16.501 0.767 -2.947 1.00 91.50 197 VAL A C 1
ATOM 1509 O O . VAL A 1 197 ? 16.490 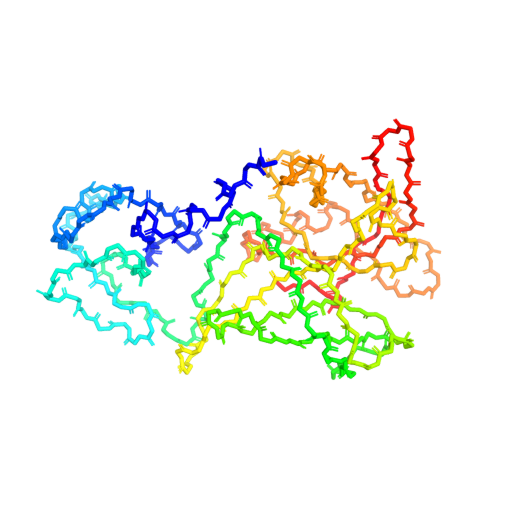1.409 -1.895 1.00 91.50 197 VAL A O 1
ATOM 1512 N N . LYS A 1 198 ? 17.392 0.985 -3.911 1.00 89.88 198 LYS A N 1
ATOM 1513 C CA . LYS A 1 198 ? 18.344 2.093 -3.910 1.00 89.88 198 LYS A CA 1
ATOM 1514 C C . LYS A 1 198 ? 17.859 3.178 -4.866 1.00 89.88 198 LYS A C 1
ATOM 1516 O O . LYS A 1 198 ? 17.779 2.965 -6.076 1.00 89.88 198 LYS A O 1
ATOM 1521 N N . ILE A 1 199 ? 17.560 4.345 -4.303 1.00 86.94 199 ILE A N 1
ATOM 1522 C CA . ILE A 1 199 ? 17.230 5.540 -5.077 1.00 86.94 199 ILE A CA 1
ATOM 1523 C C . ILE A 1 199 ? 18.520 6.147 -5.618 1.00 86.94 199 ILE A C 1
ATOM 1525 O O . ILE A 1 199 ? 19.498 6.293 -4.882 1.00 86.94 199 ILE A O 1
ATOM 1529 N N . ILE A 1 200 ? 18.535 6.458 -6.908 1.00 83.56 200 ILE A N 1
ATOM 1530 C CA . ILE A 1 200 ? 19.639 7.179 -7.534 1.00 83.56 200 ILE A CA 1
ATOM 1531 C C . ILE A 1 200 ? 19.326 8.678 -7.473 1.00 83.56 200 ILE A C 1
ATOM 1533 O O . ILE A 1 200 ? 18.264 9.111 -7.903 1.00 83.56 200 ILE A O 1
ATOM 1537 N N . ASP A 1 201 ? 20.260 9.483 -6.977 1.00 69.88 201 ASP A N 1
ATOM 1538 C CA . ASP A 1 201 ? 20.153 10.943 -7.004 1.00 69.88 201 ASP A CA 1
ATOM 1539 C C . ASP A 1 201 ? 20.749 11.470 -8.322 1.00 69.88 201 ASP A C 1
ATOM 1541 O O . ASP A 1 201 ? 21.904 11.890 -8.375 1.00 69.88 201 ASP A O 1
ATOM 1545 N N . GLU A 1 202 ? 19.995 11.419 -9.424 1.00 62.16 202 GLU A N 1
ATOM 1546 C CA . GLU A 1 202 ? 20.409 12.072 -10.677 1.00 62.16 202 GLU A CA 1
ATOM 1547 C C . GLU A 1 202 ? 19.687 13.408 -10.863 1.00 62.16 202 GLU A C 1
ATOM 1549 O O . GLU A 1 202 ? 18.625 13.486 -11.476 1.00 62.16 202 GLU A O 1
ATOM 1554 N N . ASN A 1 203 ? 20.327 14.486 -10.403 1.00 52.78 203 ASN A N 1
ATOM 1555 C CA . ASN A 1 203 ? 19.887 15.868 -10.640 1.00 52.78 203 ASN A CA 1
ATOM 1556 C C . ASN A 1 203 ? 20.200 16.395 -12.058 1.00 52.78 203 ASN A C 1
ATOM 1558 O O . ASN A 1 203 ? 19.906 17.548 -12.357 1.00 52.78 203 ASN A O 1
ATOM 1562 N N . ASN A 1 204 ? 20.799 15.581 -12.938 1.00 45.28 204 ASN A N 1
ATOM 1563 C CA . ASN A 1 204 ? 21.336 16.030 -14.233 1.00 45.28 204 ASN A CA 1
ATOM 1564 C C . ASN A 1 204 ? 20.574 15.510 -15.466 1.00 45.28 204 ASN A C 1
ATOM 1566 O O . ASN A 1 204 ? 21.071 15.630 -16.589 1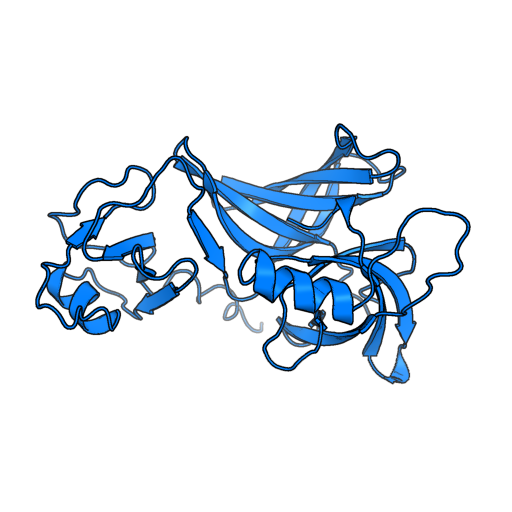.00 45.28 204 ASN A O 1
ATOM 1570 N N . SER A 1 205 ? 19.379 14.939 -15.303 1.00 44.56 205 SER A N 1
ATOM 1571 C CA . SER A 1 205 ? 18.557 14.556 -16.455 1.00 44.56 205 SER A CA 1
ATOM 1572 C C . SER A 1 205 ? 17.818 15.773 -17.023 1.00 44.56 205 SER A C 1
ATOM 1574 O O . SER A 1 205 ? 17.221 16.548 -16.282 1.00 44.56 205 SER A O 1
ATOM 1576 N N . ARG A 1 206 ? 17.837 15.937 -18.353 1.00 48.06 206 ARG A N 1
ATOM 1577 C CA . ARG A 1 206 ? 17.044 16.950 -19.079 1.00 48.06 206 ARG A CA 1
ATOM 1578 C C . ARG A 1 206 ? 15.529 16.680 -19.021 1.00 48.06 206 ARG A C 1
ATOM 1580 O O . ARG A 1 206 ? 14.759 17.547 -19.423 1.00 48.06 206 ARG A O 1
ATOM 1587 N N . ASP A 1 207 ? 15.123 15.523 -18.496 1.00 48.00 207 ASP A N 1
ATOM 1588 C CA . ASP A 1 207 ? 13.738 15.066 -18.419 1.00 48.00 207 ASP A CA 1
ATOM 1589 C C . ASP A 1 207 ? 13.210 15.136 -16.979 1.00 48.00 207 ASP A C 1
ATOM 1591 O O . ASP A 1 207 ? 13.264 14.162 -16.223 1.00 48.00 207 ASP A O 1
ATOM 1595 N N . GLY A 1 208 ? 12.670 16.303 -16.621 1.00 55.19 208 GLY A N 1
ATOM 1596 C CA . GLY A 1 208 ? 11.847 16.496 -15.425 1.00 55.19 208 GLY A CA 1
ATOM 1597 C C . GLY A 1 208 ? 12.600 16.526 -14.089 1.00 55.19 208 GLY A C 1
ATOM 1598 O O . GLY A 1 208 ? 13.697 15.998 -13.926 1.00 55.19 208 GLY A O 1
ATOM 1599 N N . LYS A 1 209 ? 11.986 17.176 -13.097 1.00 58.28 209 LYS A N 1
ATOM 1600 C CA . LYS A 1 209 ? 12.502 17.242 -11.727 1.00 58.28 209 LYS A CA 1
ATOM 1601 C C . LYS A 1 209 ? 12.330 15.870 -11.064 1.00 58.28 209 LYS A C 1
ATOM 1603 O O . LYS A 1 209 ? 11.207 15.461 -10.786 1.00 58.28 209 LYS A O 1
ATOM 1608 N N . ARG A 1 210 ? 13.433 15.158 -10.832 1.00 69.75 210 ARG A N 1
ATOM 1609 C CA . ARG A 1 210 ? 13.459 13.899 -10.069 1.00 69.75 210 ARG A CA 1
ATOM 1610 C C . ARG A 1 210 ? 13.821 14.206 -8.624 1.00 69.75 210 ARG A C 1
ATOM 1612 O O . ARG A 1 210 ? 14.668 15.060 -8.382 1.00 69.75 210 ARG A O 1
ATOM 1619 N N . MET A 1 211 ? 13.158 13.544 -7.681 1.00 72.62 211 MET A N 1
ATOM 1620 C CA . MET A 1 211 ? 13.370 13.794 -6.256 1.00 72.62 211 MET A CA 1
ATOM 1621 C C . MET A 1 211 ? 14.423 12.837 -5.697 1.00 72.62 211 MET A C 1
ATOM 1623 O O . MET A 1 211 ? 14.354 11.626 -5.924 1.00 72.62 211 MET A O 1
ATOM 1627 N N . SER A 1 212 ? 15.380 13.382 -4.952 1.00 75.56 212 SER A N 1
ATOM 1628 C CA . SER A 1 212 ? 16.358 12.583 -4.215 1.00 75.56 212 SER A CA 1
ATOM 1629 C C . SER A 1 212 ? 15.725 11.845 -3.038 1.00 75.56 212 SER A C 1
ATOM 1631 O O . SER A 1 212 ? 14.687 12.252 -2.505 1.00 75.56 212 SER A O 1
ATOM 1633 N N . PHE A 1 213 ? 16.388 10.791 -2.552 1.00 76.06 213 PHE A N 1
ATOM 1634 C CA . PHE A 1 213 ? 15.952 10.113 -1.321 1.00 76.06 213 PHE A CA 1
ATOM 1635 C C . PHE A 1 213 ? 15.875 11.085 -0.137 1.00 76.06 213 PHE A C 1
ATOM 1637 O O . PHE A 1 213 ? 14.931 11.058 0.652 1.00 76.06 213 PHE A O 1
ATOM 1644 N N . ARG A 1 214 ? 16.865 11.978 -0.026 1.00 76.56 214 ARG A N 1
ATOM 1645 C CA . ARG A 1 214 ? 16.943 12.952 1.064 1.00 76.56 214 ARG A CA 1
ATOM 1646 C C . ARG A 1 214 ? 15.818 13.982 0.995 1.00 76.56 214 ARG A C 1
ATOM 1648 O O . ARG A 1 214 ? 15.259 14.322 2.033 1.00 76.56 214 ARG A O 1
ATOM 1655 N N . GLU A 1 215 ? 15.471 14.462 -0.196 1.00 76.06 215 GLU A N 1
ATOM 1656 C CA . GLU A 1 215 ? 14.327 15.363 -0.382 1.00 76.06 215 GLU A CA 1
ATOM 1657 C C . GLU A 1 215 ? 13.004 14.665 -0.069 1.00 76.06 215 GLU A C 1
ATOM 1659 O O . GLU A 1 215 ? 12.157 15.261 0.593 1.00 76.06 215 GLU A O 1
ATOM 1664 N N . ALA A 1 216 ? 12.845 13.398 -0.468 1.00 74.50 216 ALA A N 1
ATOM 1665 C CA . ALA A 1 216 ? 11.675 12.603 -0.105 1.00 74.50 216 ALA A CA 1
ATOM 1666 C C . ALA A 1 216 ? 11.544 12.496 1.422 1.00 74.50 216 ALA A C 1
ATOM 1668 O O . ALA A 1 216 ? 10.505 12.825 1.991 1.00 74.50 216 ALA A O 1
ATOM 1669 N N . LYS A 1 217 ? 12.638 12.159 2.112 1.00 75.12 217 LYS A N 1
ATOM 1670 C CA . LYS A 1 217 ? 12.678 12.112 3.579 1.00 75.12 217 LYS A CA 1
ATOM 1671 C C . LYS A 1 217 ? 12.392 13.449 4.247 1.00 75.12 217 LYS A C 1
ATOM 1673 O O . LYS A 1 217 ? 11.645 13.486 5.218 1.00 75.12 217 LYS A O 1
ATOM 1678 N N . HIS A 1 218 ? 12.934 14.545 3.726 1.00 74.44 218 HIS A N 1
ATOM 1679 C CA . HIS A 1 218 ? 12.642 15.872 4.261 1.00 74.44 218 HIS A CA 1
ATOM 1680 C C . HIS A 1 218 ? 11.155 16.221 4.114 1.00 74.44 218 HIS A C 1
ATOM 1682 O O . HIS A 1 218 ? 10.529 16.666 5.069 1.00 74.44 218 HIS A O 1
ATOM 1688 N N . LYS A 1 219 ? 10.547 15.891 2.970 1.00 72.00 219 LYS A N 1
ATOM 1689 C CA . LYS A 1 219 ? 9.101 16.032 2.779 1.00 72.00 219 LYS A CA 1
ATOM 1690 C C . LYS A 1 219 ? 8.275 15.153 3.732 1.00 72.00 219 LYS A C 1
ATOM 1692 O O . LYS A 1 219 ? 7.187 15.575 4.103 1.00 72.00 219 LYS A O 1
ATOM 1697 N N . GLU A 1 220 ? 8.740 13.976 4.163 1.00 70.31 220 GLU A N 1
ATOM 1698 C CA . GLU A 1 220 ? 8.053 13.228 5.241 1.00 70.31 220 GLU A CA 1
ATOM 1699 C C . GLU A 1 220 ? 8.056 13.995 6.573 1.00 70.31 220 GLU A C 1
ATOM 1701 O O . GLU A 1 220 ? 7.133 13.855 7.368 1.00 70.31 220 GLU A O 1
ATOM 1706 N N . MET A 1 221 ? 9.078 14.814 6.837 1.00 66.12 221 MET A N 1
ATOM 1707 C CA . MET A 1 221 ? 9.112 15.649 8.042 1.00 66.12 221 MET A CA 1
ATOM 1708 C C . MET A 1 221 ? 8.129 16.820 7.938 1.00 66.12 221 MET A C 1
ATOM 1710 O O . MET A 1 221 ? 7.457 17.134 8.917 1.00 66.12 221 MET A O 1
ATOM 1714 N N . ASP A 1 222 ? 8.020 17.429 6.754 1.00 60.06 222 ASP A N 1
ATOM 1715 C CA . ASP A 1 222 ? 7.185 18.616 6.527 1.00 60.06 222 ASP A CA 1
ATOM 1716 C C . ASP A 1 222 ? 5.692 18.288 6.370 1.00 60.06 222 ASP A C 1
ATOM 1718 O O . ASP A 1 222 ? 4.832 19.032 6.837 1.00 60.06 222 ASP A O 1
ATOM 1722 N N . PHE A 1 223 ? 5.372 17.177 5.698 1.00 56.59 223 PHE A N 1
ATOM 1723 C CA . PHE A 1 223 ? 3.997 16.774 5.378 1.00 56.59 223 PHE A CA 1
ATOM 1724 C C . PHE A 1 223 ? 3.452 15.681 6.314 1.00 56.59 223 PHE A C 1
ATOM 1726 O O . PHE A 1 223 ? 2.328 15.217 6.121 1.00 56.59 223 PHE A O 1
ATOM 1733 N N . GLY A 1 224 ? 4.231 15.268 7.320 1.00 54.03 224 GLY A N 1
ATOM 1734 C CA . GLY A 1 224 ? 3.984 14.054 8.098 1.00 54.03 224 GLY A CA 1
ATOM 1735 C C . GLY A 1 224 ? 4.409 12.797 7.332 1.00 54.03 224 GLY A C 1
ATOM 1736 O O . GLY A 1 224 ? 4.717 12.855 6.139 1.00 54.03 224 GLY A O 1
ATOM 1737 N N . THR A 1 225 ? 4.449 11.642 8.009 1.00 53.03 225 THR A N 1
ATOM 1738 C CA . THR A 1 225 ? 4.777 10.359 7.367 1.00 53.03 225 THR A CA 1
ATOM 1739 C C . THR A 1 225 ? 3.793 10.089 6.235 1.00 53.03 225 THR A C 1
ATOM 1741 O O . THR A 1 225 ? 2.680 9.618 6.472 1.00 53.03 225 THR A O 1
ATOM 1744 N N . ARG A 1 226 ? 4.203 10.411 5.004 1.00 55.34 226 ARG A N 1
ATOM 1745 C CA . ARG A 1 226 ? 3.460 10.081 3.793 1.00 55.34 226 ARG A CA 1
ATOM 1746 C C . ARG A 1 226 ? 3.321 8.572 3.713 1.00 55.34 226 ARG A C 1
ATOM 1748 O O . ARG A 1 226 ? 4.279 7.837 3.963 1.00 55.34 226 ARG A O 1
ATOM 1755 N N . PHE A 1 227 ? 2.125 8.106 3.372 1.00 59.66 227 PHE A N 1
ATOM 1756 C CA . PHE A 1 227 ? 1.865 6.674 3.358 1.00 59.66 227 PHE A CA 1
ATOM 1757 C C . PHE A 1 227 ? 2.600 5.990 2.204 1.00 59.66 227 PHE A C 1
ATOM 1759 O O . PHE A 1 227 ? 3.103 4.885 2.403 1.00 59.66 227 PHE A O 1
ATOM 1766 N N . LEU A 1 228 ? 2.702 6.623 1.026 1.00 75.00 228 LEU A N 1
ATOM 1767 C CA . LEU A 1 228 ? 3.253 5.985 -0.171 1.00 75.00 228 LEU A CA 1
ATOM 1768 C C . LEU A 1 228 ? 4.064 6.946 -1.059 1.00 75.00 228 LEU A C 1
ATOM 1770 O O . LEU A 1 228 ? 3.565 7.944 -1.573 1.00 75.00 228 LEU A O 1
ATOM 1774 N N . TRP A 1 229 ? 5.311 6.569 -1.326 1.00 82.12 229 TRP A N 1
ATOM 1775 C CA . TRP A 1 229 ? 6.183 7.182 -2.324 1.00 82.12 229 TRP A CA 1
ATOM 1776 C C . TRP A 1 229 ? 6.014 6.506 -3.678 1.00 82.12 229 TRP A C 1
ATOM 1778 O O . TRP A 1 229 ? 6.056 5.281 -3.764 1.00 82.12 229 TRP A O 1
ATOM 1788 N N . GLY A 1 230 ? 5.862 7.284 -4.747 1.00 86.25 230 GLY A N 1
ATOM 1789 C CA . GLY A 1 230 ? 5.899 6.750 -6.105 1.00 86.25 230 GLY A CA 1
ATOM 1790 C C . GLY A 1 230 ? 7.340 6.580 -6.577 1.00 86.25 230 GLY A C 1
ATOM 1791 O O . GLY A 1 230 ? 8.134 7.512 -6.464 1.00 86.25 230 GLY A O 1
ATOM 1792 N N . ILE A 1 231 ? 7.692 5.418 -7.124 1.00 89.00 231 ILE A N 1
ATOM 1793 C CA . ILE A 1 231 ? 9.004 5.178 -7.733 1.00 89.00 231 ILE A CA 1
ATOM 1794 C C . ILE A 1 231 ? 8.889 4.592 -9.136 1.00 89.00 231 ILE A C 1
ATOM 1796 O O . ILE A 1 231 ? 7.941 3.865 -9.443 1.00 89.00 231 ILE A O 1
ATOM 1800 N N . ARG A 1 232 ? 9.904 4.856 -9.963 1.00 89.62 232 ARG A N 1
ATOM 1801 C CA . ARG A 1 232 ? 10.128 4.175 -11.242 1.00 89.62 232 ARG A CA 1
ATOM 1802 C C . ARG A 1 232 ? 11.357 3.284 -11.163 1.00 89.62 232 ARG A C 1
ATOM 1804 O O . ARG A 1 232 ? 12.446 3.754 -10.834 1.00 89.62 232 ARG A O 1
ATOM 1811 N N . ILE A 1 233 ? 11.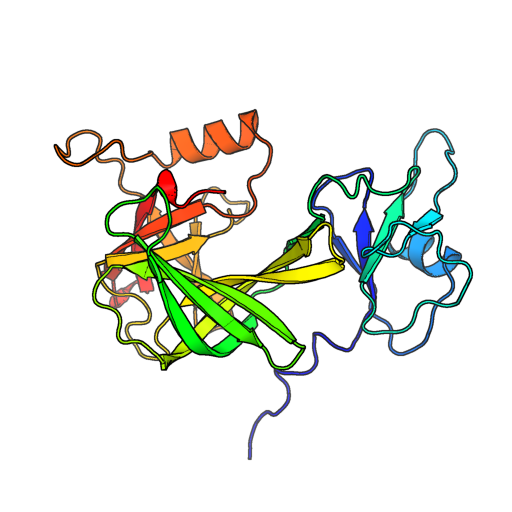179 2.018 -11.517 1.00 92.38 233 ILE A N 1
ATOM 1812 C CA . ILE A 1 233 ? 12.233 1.004 -11.567 1.00 92.38 233 ILE A CA 1
ATOM 1813 C C . ILE A 1 233 ? 13.169 1.283 -12.748 1.00 92.38 233 ILE A C 1
ATOM 1815 O O . ILE A 1 233 ? 12.719 1.505 -13.871 1.00 92.38 233 ILE A O 1
ATOM 1819 N N . LEU A 1 234 ? 14.475 1.232 -12.506 1.00 91.69 234 LEU A N 1
ATOM 1820 C CA . LEU A 1 234 ? 15.524 1.394 -13.518 1.00 91.69 234 LEU A CA 1
ATOM 1821 C C . LEU A 1 234 ? 16.180 0.079 -13.881 1.00 91.69 234 LEU A C 1
ATOM 1823 O O . LEU A 1 234 ? 16.465 -0.165 -15.050 1.00 91.69 234 LEU A O 1
ATOM 1827 N N . SER A 1 235 ? 16.434 -0.759 -12.883 1.00 93.44 235 SER A N 1
ATOM 1828 C CA . SER A 1 235 ? 17.028 -2.071 -13.085 1.00 93.44 235 SER A CA 1
ATOM 1829 C C . SER A 1 235 ? 16.734 -3.008 -11.919 1.00 93.44 235 SER A C 1
ATOM 1831 O O . SER A 1 235 ? 16.432 -2.580 -10.801 1.00 93.44 235 SER A O 1
ATOM 1833 N N . TRP A 1 236 ? 16.838 -4.298 -12.227 1.00 94.38 236 TRP A N 1
ATOM 1834 C CA . TRP A 1 236 ? 16.782 -5.419 -11.300 1.00 94.38 236 TRP A CA 1
ATOM 1835 C C . TRP A 1 236 ? 18.157 -6.084 -11.261 1.00 94.38 236 TRP A C 1
ATOM 1837 O O . TRP A 1 236 ? 18.718 -6.403 -12.310 1.00 94.38 236 TRP A O 1
ATOM 1847 N N . ASP A 1 237 ? 18.697 -6.263 -10.063 1.00 92.94 237 ASP A N 1
ATOM 1848 C CA . ASP A 1 237 ? 19.917 -7.021 -9.806 1.00 92.94 237 ASP A CA 1
ATOM 1849 C C . ASP A 1 237 ? 19.517 -8.397 -9.277 1.00 92.94 237 ASP A C 1
ATOM 1851 O O . ASP A 1 237 ? 19.027 -8.520 -8.155 1.00 92.94 237 ASP A O 1
ATOM 1855 N N . GLU A 1 238 ? 19.693 -9.405 -10.125 1.00 89.88 238 GLU A N 1
ATOM 1856 C CA . GLU A 1 238 ? 19.257 -10.778 -9.877 1.00 89.88 238 GLU A CA 1
ATOM 1857 C C . GLU A 1 238 ? 20.086 -11.466 -8.786 1.00 89.88 238 GLU A C 1
ATOM 1859 O O . GLU A 1 238 ? 19.524 -12.151 -7.937 1.00 89.88 238 GLU A O 1
ATOM 1864 N N . GLU A 1 239 ? 21.400 -11.218 -8.747 1.00 89.00 239 GLU A N 1
ATOM 1865 C CA . GLU A 1 239 ? 22.313 -11.830 -7.773 1.00 89.00 239 GLU A CA 1
ATOM 1866 C C . GLU A 1 239 ? 22.024 -11.354 -6.347 1.00 89.00 239 GLU A C 1
ATOM 1868 O O . GLU A 1 239 ? 22.047 -12.138 -5.401 1.00 89.00 239 GLU A O 1
ATOM 1873 N N . ASN A 1 240 ? 21.747 -10.057 -6.189 1.00 89.56 240 ASN A N 1
ATOM 1874 C CA . ASN A 1 240 ? 21.556 -9.430 -4.881 1.00 89.56 240 ASN A CA 1
ATOM 1875 C C . ASN A 1 240 ? 20.081 -9.157 -4.549 1.00 89.56 240 ASN A C 1
ATOM 1877 O O . ASN A 1 240 ? 19.804 -8.547 -3.515 1.00 89.56 240 ASN A O 1
ATOM 1881 N N . ARG A 1 241 ? 19.150 -9.539 -5.437 1.00 91.50 241 ARG A N 1
ATOM 1882 C CA . ARG A 1 241 ? 17.701 -9.269 -5.353 1.00 91.50 241 ARG A CA 1
ATOM 1883 C C . ARG A 1 241 ? 17.376 -7.832 -4.942 1.00 91.50 241 ARG A C 1
ATOM 1885 O O . ARG A 1 241 ? 16.619 -7.582 -4.003 1.00 91.50 241 ARG A O 1
ATOM 1892 N N . ARG A 1 242 ? 17.978 -6.863 -5.634 1.00 93.12 242 ARG A N 1
ATOM 1893 C CA . ARG A 1 242 ? 17.819 -5.429 -5.336 1.00 93.12 242 ARG A CA 1
ATOM 1894 C C . ARG A 1 242 ? 17.373 -4.641 -6.556 1.00 93.12 242 ARG A C 1
ATOM 1896 O O . ARG A 1 242 ? 17.601 -5.030 -7.699 1.00 93.12 242 ARG A O 1
ATOM 1903 N N . VAL A 1 243 ? 16.776 -3.489 -6.289 1.00 93.81 243 VAL A N 1
ATOM 1904 C CA . VAL A 1 243 ? 16.251 -2.582 -7.308 1.00 93.81 243 VAL A CA 1
ATOM 1905 C C . VAL A 1 243 ? 16.986 -1.250 -7.273 1.00 93.81 243 VAL A C 1
ATOM 1907 O O . VAL A 1 243 ? 17.215 -0.682 -6.204 1.00 93.81 243 VAL A O 1
ATOM 1910 N N . LEU A 1 244 ? 17.291 -0.719 -8.457 1.00 92.12 244 LEU A N 1
ATOM 1911 C CA . LEU A 1 244 ? 17.613 0.696 -8.642 1.00 92.12 244 LEU A CA 1
ATOM 1912 C C . LEU A 1 244 ? 16.368 1.443 -9.122 1.00 92.12 244 LEU A C 1
ATOM 1914 O O . LEU A 1 244 ? 15.659 0.945 -9.999 1.00 92.12 244 LEU A O 1
ATOM 1918 N N . ALA A 1 245 ? 16.099 2.625 -8.570 1.00 90.94 245 ALA A N 1
ATOM 1919 C CA . ALA A 1 245 ? 14.914 3.414 -8.908 1.00 90.94 245 ALA A CA 1
ATOM 1920 C C . ALA A 1 245 ? 15.135 4.932 -8.771 1.00 90.94 245 ALA A C 1
ATOM 1922 O O . ALA A 1 245 ? 16.106 5.374 -8.159 1.00 90.94 245 ALA A O 1
ATOM 1923 N N . PHE A 1 246 ? 14.203 5.726 -9.302 1.00 87.19 246 PHE A N 1
ATOM 1924 C CA . PHE A 1 246 ? 14.030 7.150 -8.969 1.00 87.19 246 PHE A CA 1
ATOM 1925 C C . PHE A 1 246 ? 12.678 7.375 -8.294 1.00 87.19 246 PHE A C 1
ATOM 1927 O O . PHE A 1 246 ? 11.735 6.623 -8.549 1.00 87.19 246 PHE A O 1
ATOM 1934 N N . VAL A 1 247 ? 12.570 8.431 -7.486 1.00 84.31 247 VAL A N 1
ATOM 1935 C CA . VAL A 1 247 ? 11.283 8.896 -6.952 1.00 84.31 247 VAL A CA 1
ATOM 1936 C C . VAL A 1 247 ? 10.554 9.716 -8.015 1.00 84.31 247 VAL A C 1
ATOM 1938 O O . VAL A 1 247 ? 11.094 10.681 -8.560 1.00 84.31 247 VAL A O 1
ATOM 1941 N N . GLU A 1 248 ? 9.314 9.326 -8.285 1.00 80.69 248 GLU A N 1
ATOM 1942 C CA . GLU A 1 248 ? 8.387 9.990 -9.197 1.00 80.69 248 GLU A CA 1
ATOM 1943 C C . GLU A 1 248 ? 7.464 10.911 -8.396 1.00 80.69 248 GLU A C 1
ATOM 1945 O O . GLU A 1 248 ? 6.507 10.466 -7.754 1.00 80.69 248 GLU A O 1
ATOM 1950 N N . GLU A 1 249 ? 7.749 12.216 -8.421 1.00 72.06 249 GLU A N 1
ATOM 1951 C CA . GLU A 1 249 ? 6.998 13.208 -7.641 1.00 72.06 249 GLU A CA 1
ATOM 1952 C C . GLU A 1 249 ? 5.508 13.219 -8.015 1.00 72.06 249 GLU A C 1
ATOM 1954 O O . GLU A 1 249 ? 4.664 13.264 -7.125 1.00 72.06 249 GLU A O 1
ATOM 1959 N N . GLY A 1 250 ? 5.181 13.078 -9.306 1.00 68.38 250 GLY A N 1
ATOM 1960 C CA . GLY A 1 250 ? 3.794 13.024 -9.790 1.00 68.38 250 GLY A CA 1
ATOM 1961 C C . GLY A 1 250 ? 3.002 11.795 -9.327 1.00 68.38 250 GLY A C 1
ATOM 1962 O O . GLY A 1 250 ? 1.783 11.782 -9.436 1.00 68.38 250 GLY A O 1
ATOM 1963 N N . LEU A 1 251 ? 3.675 10.775 -8.787 1.00 69.31 251 LEU A N 1
ATOM 1964 C CA . LEU A 1 251 ? 3.061 9.539 -8.290 1.00 69.31 251 LEU A CA 1
ATOM 1965 C C . LEU A 1 251 ? 3.112 9.420 -6.768 1.00 69.31 251 LEU A C 1
ATOM 1967 O O . LEU A 1 251 ? 2.789 8.360 -6.229 1.00 69.31 251 LEU A O 1
ATOM 1971 N N . THR A 1 252 ? 3.561 10.472 -6.087 1.00 68.81 252 THR A N 1
ATOM 1972 C CA . THR A 1 252 ? 3.706 10.513 -4.633 1.00 68.81 252 THR A CA 1
ATOM 1973 C C . THR A 1 252 ? 2.487 11.188 -4.017 1.00 68.81 252 THR A C 1
ATOM 1975 O O . THR A 1 252 ? 2.158 12.317 -4.383 1.00 68.81 252 THR A O 1
ATOM 1978 N N . TRP A 1 253 ? 1.855 10.505 -3.060 1.00 57.53 253 TRP A N 1
ATOM 1979 C CA . TRP A 1 253 ? 0.627 10.938 -2.392 1.00 57.53 253 TRP A CA 1
ATOM 1980 C C . TRP A 1 253 ? 0.938 11.146 -0.908 1.00 57.53 253 TRP A C 1
ATOM 1982 O O . TRP A 1 253 ? 1.231 10.155 -0.201 1.00 57.53 253 TRP A O 1
#

Sequence (253 aa):
MGSVESQRNLEDGIRVGHTDVPGYWVDVKTNTSMTTHDIISRSGMKPRDGSEVNCYLANNGSIITETINPGQTILVGSSPPDLRVPINMRISPMEHSFYVKWEREVGCPGVVVGSGHLVDGCTLWVPGLEGRTMGSMRSAVELTREINSNGKMHAQGYTFRNNERPYVPGDLARITTSGNDSFRLYDPETGELSIPVKIIDENNSRDGKRMSFREAKHKEMDFGTRFLWGIRILSWDEENRRVLAFVEEGLTW

Foldseek 3Di:
DDDPPPPPPLQFFEWEAEQVDAQDIDTGGHQAWADQVVCCVVSPDDDPVRQDKFKAQLQAQDTDPDTHHGNGYIYMDNDGHPLQDKRKYFDFKDKDWFWWAWDDDPPDPQKIWTWTADPVREIEIAIAGPPDDHGDIFIWIWGMWIQHSNRGIYTYTYTFDPDLPRDAAFGKTKWFDPVPLWTFDQDNVVRHRDATEDEDPDPPDPPDDWDDSVNVVVVCVVVPRFGIWMWGWHHADSVRNYTYIITDPVPGD